Protein AF-0000000068338540 (afdb_homodimer)

pLDDT: mean 83.76, std 8.97, range [61.78, 95.69]

Secondary structure (DSSP, 8-state):
-HHHHHHHHHHHHHHHHHHHHHHHHS--SSSS-TTTGGGSSTTHHHHHHHHHHHHHHHHHHHHHHHHHHHHHH-HHHHH-HHHHHHHHHHHHHHHHHHHHHHHHIIIIII--HHHHHHHHHHHHHHHHHHHHHHHHHHHHHHHHHHH-/-HHHHHHHHHHHHHHHHHHHHHHHHS--SSSS-TTTGGGSSTTHHHHHHHHHHHHHHHHHHHHHHHHHHHHHH-HHHHH-HHHHHHHHHHHHHHHHHHHHHHHHIIIIII--HHHHHHHHHHHHHHHHHHHHHHHHHHHHHHHHHHH-

Structure (mmCIF, N/CA/C/O backbone):
data_AF-0000000068338540-model_v1
#
loop_
_entity.id
_entity.type
_entity.pdbx_description
1 polymer 'Neutral sphingomyelinase'
#
loop_
_atom_site.group_PDB
_atom_site.id
_atom_site.typ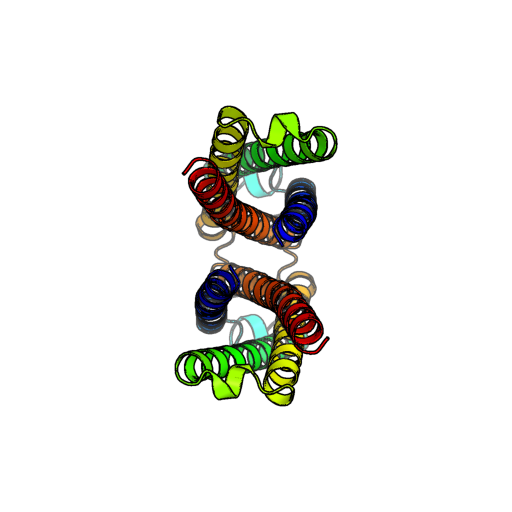e_symbol
_atom_site.label_atom_id
_atom_site.label_alt_id
_atom_site.label_comp_id
_atom_site.label_asym_id
_atom_site.label_entity_id
_atom_site.label_seq_id
_atom_site.pdbx_PDB_ins_code
_atom_site.Cartn_x
_atom_site.Cartn_y
_atom_site.Cartn_z
_atom_site.occupancy
_atom_site.B_iso_or_equiv
_atom_site.auth_seq_id
_atom_site.auth_comp_id
_atom_site.auth_asym_id
_atom_site.auth_atom_id
_atom_site.pdbx_PDB_model_num
ATOM 1 N N . MET A 1 1 ? -4.246 21.062 6.785 1 66.25 1 MET A N 1
ATOM 2 C CA . MET A 1 1 ? -3.436 19.859 6.66 1 66.25 1 MET A CA 1
ATOM 3 C C . MET A 1 1 ? -4.188 18.641 7.184 1 66.25 1 MET A C 1
ATOM 5 O O . MET A 1 1 ? -4.32 17.641 6.477 1 66.25 1 MET A O 1
ATOM 9 N N . ALA A 1 2 ? -4.887 18.75 8.211 1 68.44 2 ALA A N 1
ATOM 10 C CA . ALA A 1 2 ? -5.617 17.641 8.812 1 68.44 2 ALA A CA 1
ATOM 11 C C . ALA A 1 2 ? -6.812 17.234 7.957 1 68.44 2 ALA A C 1
ATOM 13 O O . ALA A 1 2 ? -7.078 16.047 7.762 1 68.44 2 ALA A O 1
ATOM 14 N N . ILE A 1 3 ? -7.316 18.188 7.293 1 67.38 3 ILE A N 1
ATOM 15 C CA . ILE A 1 3 ? -8.492 17.922 6.465 1 67.38 3 ILE A CA 1
ATOM 16 C C . ILE A 1 3 ? -8.07 17.172 5.203 1 67.38 3 ILE A C 1
ATOM 18 O O . ILE A 1 3 ? -8.75 16.234 4.773 1 67.38 3 ILE A O 1
ATOM 22 N N . GLU A 1 4 ? -6.914 17.5 4.738 1 73.75 4 GLU A N 1
ATOM 23 C CA . GLU A 1 4 ? -6.43 16.859 3.527 1 73.75 4 GLU A CA 1
ATOM 24 C C . GLU A 1 4 ? -6.059 15.398 3.793 1 73.75 4 GLU A C 1
ATOM 26 O O . GLU A 1 4 ? -6.328 14.523 2.969 1 73.75 4 GLU A O 1
ATOM 31 N N . LEU A 1 5 ? -5.602 15.188 4.926 1 76.62 5 LEU A N 1
ATOM 32 C CA . LEU A 1 5 ? -5.227 13.828 5.285 1 76.62 5 LEU A CA 1
ATOM 33 C C . LEU A 1 5 ? -6.461 12.953 5.48 1 76.62 5 LEU A C 1
ATOM 35 O O . LEU A 1 5 ? -6.457 11.773 5.121 1 76.62 5 LEU A O 1
ATOM 39 N N . HIS A 1 6 ? -7.477 13.633 5.945 1 80.75 6 HIS A N 1
ATOM 40 C CA . HIS A 1 6 ? -8.719 12.898 6.16 1 80.75 6 HIS A CA 1
ATOM 41 C C . HIS A 1 6 ? -9.383 12.547 4.836 1 80.75 6 HIS A C 1
ATOM 43 O O . HIS A 1 6 ? -9.867 11.422 4.66 1 80.75 6 HIS A O 1
ATOM 49 N N . ARG A 1 7 ? -9.383 13.453 3.975 1 82.69 7 ARG A N 1
ATOM 50 C CA . ARG A 1 7 ? -9.953 13.195 2.652 1 82.69 7 ARG A CA 1
ATOM 51 C C . ARG A 1 7 ? -9.156 12.125 1.916 1 82.69 7 ARG A C 1
ATOM 53 O O . ARG A 1 7 ? -9.742 11.266 1.247 1 82.69 7 ARG A O 1
ATOM 60 N N . LEU A 1 8 ? -7.891 12.164 2.066 1 82.94 8 LEU A N 1
ATOM 61 C CA . LEU A 1 8 ? -7.035 11.156 1.454 1 82.94 8 LEU A CA 1
ATOM 62 C C . LEU A 1 8 ? -7.309 9.773 2.045 1 82.94 8 LEU A C 1
ATOM 64 O O . LEU A 1 8 ? -7.348 8.781 1.317 1 82.94 8 LEU A O 1
ATOM 68 N N . ALA A 1 9 ? -7.512 9.773 3.295 1 86.56 9 ALA A N 1
ATOM 69 C CA . ALA A 1 9 ? -7.781 8.508 3.977 1 86.56 9 ALA A CA 1
ATOM 70 C C . ALA A 1 9 ? -9.078 7.875 3.469 1 86.56 9 ALA A C 1
ATOM 72 O O . ALA A 1 9 ? -9.148 6.66 3.283 1 86.56 9 ALA A O 1
ATOM 73 N N . ILE A 1 10 ? -10.031 8.727 3.225 1 87.94 10 ILE A N 1
ATOM 74 C CA . ILE A 1 10 ? -11.32 8.227 2.746 1 87.94 10 ILE A CA 1
ATOM 75 C C . ILE A 1 10 ? -11.156 7.645 1.343 1 87.94 10 ILE A C 1
ATOM 77 O O . ILE A 1 10 ? -11.711 6.586 1.035 1 87.94 10 ILE A O 1
ATOM 81 N N . VAL A 1 11 ? -10.43 8.297 0.526 1 88 11 VAL A N 1
ATOM 82 C CA . VAL A 1 11 ? -10.195 7.836 -0.838 1 88 11 VAL A CA 1
ATOM 83 C C . VAL A 1 11 ? -9.438 6.512 -0.813 1 88 11 VAL A C 1
ATOM 85 O O . VAL A 1 11 ? -9.812 5.562 -1.511 1 88 11 VAL A O 1
ATOM 88 N N . LEU A 1 12 ? -8.453 6.461 -0.01 1 90.19 12 LEU A N 1
ATOM 89 C CA . LEU A 1 12 ? -7.652 5.242 0.087 1 90.19 12 LEU A CA 1
ATOM 90 C C . LEU A 1 12 ? -8.484 4.09 0.639 1 90.19 12 LEU A C 1
ATOM 92 O O . LEU A 1 12 ? -8.367 2.955 0.172 1 90.19 12 LEU A O 1
ATOM 96 N N . LEU A 1 13 ? -9.328 4.43 1.577 1 92 13 LEU A N 1
ATOM 97 C CA . LEU A 1 13 ? -10.18 3.402 2.168 1 92 13 LEU A CA 1
ATOM 98 C C . LEU A 1 13 ? -11.172 2.867 1.146 1 92 13 LEU A C 1
ATOM 100 O O . LEU A 1 13 ? -11.422 1.661 1.088 1 92 13 LEU A O 1
ATOM 104 N N . SER A 1 14 ? -11.742 3.781 0.439 1 92.25 14 SER A N 1
ATOM 105 C CA . SER A 1 14 ? -12.68 3.361 -0.598 1 92.25 14 SER A CA 1
ATOM 106 C C . SER A 1 14 ? -12.016 2.424 -1.6 1 92.25 14 SER A C 1
ATOM 108 O O . SER A 1 14 ? -12.602 1.411 -1.991 1 92.25 14 SER A O 1
ATOM 110 N N . PHE A 1 15 ? -10.805 2.744 -2.023 1 91.81 15 PHE A N 1
ATOM 111 C CA . PHE A 1 15 ? -10.07 1.896 -2.953 1 91.81 15 PHE A CA 1
ATOM 112 C C . PHE A 1 15 ? -9.727 0.557 -2.311 1 91.81 15 PHE A C 1
ATOM 114 O O . PHE A 1 15 ? -9.773 -0.484 -2.969 1 91.81 15 PHE A O 1
ATOM 121 N N . SER A 1 16 ? -9.367 0.614 -1.08 1 93.69 16 SER A N 1
ATOM 122 C CA . SER A 1 16 ? -9.023 -0.612 -0.366 1 93.69 16 SER A CA 1
ATOM 123 C C . SER A 1 16 ? -10.203 -1.583 -0.346 1 93.69 16 SER A C 1
ATOM 125 O O . SER A 1 16 ? -10.062 -2.746 -0.731 1 93.69 16 SER A O 1
ATOM 127 N N . VAL A 1 17 ? -11.328 -1.105 0.054 1 93.44 17 VAL A N 1
ATOM 128 C CA . VAL A 1 17 ? -12.523 -1.943 0.139 1 93.44 17 VAL A CA 1
ATOM 129 C C . VAL A 1 17 ? -12.891 -2.463 -1.249 1 93.44 17 VAL A C 1
ATOM 131 O O . VAL A 1 17 ? -13.148 -3.656 -1.422 1 93.44 17 VAL A O 1
ATOM 134 N N . ALA A 1 18 ? -12.875 -1.598 -2.215 1 93 18 ALA A N 1
ATOM 135 C CA . ALA A 1 18 ? -13.234 -1.977 -3.578 1 93 18 ALA A CA 1
ATOM 136 C C . ALA A 1 18 ? -12.305 -3.062 -4.113 1 93 18 ALA A C 1
ATOM 138 O O . ALA A 1 18 ? -12.766 -4.039 -4.711 1 93 18 ALA A O 1
ATOM 139 N N . LEU A 1 19 ? -11.102 -2.93 -3.904 1 93.38 19 LEU A N 1
ATOM 140 C CA . LEU A 1 19 ? -10.117 -3.875 -4.422 1 93.38 19 LEU A CA 1
ATOM 141 C C . LEU A 1 19 ? -10.25 -5.227 -3.732 1 93.38 19 LEU A C 1
ATOM 143 O O . LEU A 1 19 ? -10.227 -6.27 -4.391 1 93.38 19 LEU A O 1
ATOM 147 N N . VAL A 1 20 ? -10.422 -5.215 -2.43 1 93.06 20 VAL A N 1
ATOM 148 C CA . VAL A 1 20 ? -10.531 -6.477 -1.701 1 93.06 20 VAL A CA 1
ATOM 149 C C . VAL A 1 20 ? -11.812 -7.199 -2.098 1 93.06 20 VAL A C 1
ATOM 151 O O . VAL A 1 20 ? -11.812 -8.414 -2.318 1 93.06 20 VAL A O 1
ATOM 154 N N . VAL A 1 21 ? -12.883 -6.465 -2.209 1 91.81 21 VAL A N 1
ATOM 155 C CA . VAL A 1 21 ? -14.148 -7.062 -2.605 1 91.81 21 VAL A CA 1
ATOM 156 C C . VAL A 1 21 ? -14.047 -7.613 -4.027 1 91.81 21 VAL A C 1
ATOM 158 O O . VAL A 1 21 ? -14.523 -8.711 -4.309 1 91.81 21 VAL A O 1
ATOM 161 N N . CYS A 1 22 ? -13.422 -6.824 -4.875 1 89.81 22 CYS A N 1
ATOM 162 C CA . CYS A 1 22 ? -13.211 -7.289 -6.242 1 89.81 22 CYS A CA 1
ATOM 163 C C . CYS A 1 22 ? -12.336 -8.539 -6.262 1 89.81 22 CYS A C 1
ATOM 165 O O . CYS A 1 22 ? -12.586 -9.461 -7.043 1 89.81 22 CYS A O 1
ATOM 167 N N . GLY A 1 23 ? -11.344 -8.57 -5.449 1 90.19 23 GLY A N 1
ATOM 168 C CA . GLY A 1 23 ? -10.492 -9.75 -5.359 1 90.19 23 GLY A CA 1
ATOM 169 C C . GLY A 1 23 ? -11.234 -10.984 -4.883 1 90.19 23 GLY A C 1
ATOM 170 O O . GLY A 1 23 ? -11.023 -12.086 -5.406 1 90.19 23 GLY A O 1
ATOM 171 N N . LEU A 1 24 ? -12.07 -10.766 -3.961 1 89.12 24 LEU A N 1
ATOM 172 C CA . LEU A 1 24 ? -12.836 -11.891 -3.424 1 89.12 24 LEU A CA 1
ATOM 173 C C . LEU A 1 24 ? -13.875 -12.367 -4.434 1 89.12 24 LEU A C 1
ATOM 175 O O . LEU A 1 24 ? -14.18 -13.562 -4.488 1 89.12 24 LEU A O 1
ATOM 179 N N . ALA A 1 25 ? -14.367 -11.484 -5.168 1 87.25 25 ALA A N 1
ATOM 180 C CA . ALA A 1 25 ? -15.438 -11.805 -6.113 1 87.25 25 ALA A CA 1
ATOM 181 C C . ALA A 1 25 ? -14.875 -12.461 -7.371 1 87.25 25 ALA A C 1
ATOM 183 O O . ALA A 1 25 ? -15.57 -13.211 -8.055 1 87.25 25 ALA A O 1
ATOM 184 N N . THR A 1 26 ? -13.703 -12.141 -7.656 1 83.88 26 THR A N 1
ATOM 185 C CA . THR A 1 26 ? -13.109 -12.695 -8.875 1 83.88 26 THR A CA 1
ATOM 186 C C . THR A 1 26 ? -12.375 -13.992 -8.578 1 83.88 26 THR A C 1
ATOM 188 O O . THR A 1 26 ? -12.008 -14.258 -7.43 1 83.88 26 THR A O 1
ATOM 191 N N . SER A 1 27 ? -12.211 -14.867 -9.609 1 77.81 27 SER A N 1
ATOM 192 C CA . SER A 1 27 ? -11.688 -16.219 -9.438 1 77.81 27 SER A CA 1
ATOM 193 C C . SER A 1 27 ? -10.266 -16.328 -9.977 1 77.81 27 SER A C 1
ATOM 195 O O . SER A 1 27 ? -9.836 -17.406 -10.398 1 77.81 27 SER A O 1
ATOM 197 N N . HIS A 1 28 ? -9.594 -15.297 -9.914 1 82.75 28 HIS A N 1
ATOM 198 C CA . HIS A 1 28 ? -8.25 -15.352 -10.484 1 82.75 28 HIS A CA 1
ATOM 199 C C . HIS A 1 28 ? -7.188 -15.344 -9.391 1 82.75 28 HIS A C 1
ATOM 201 O O . HIS A 1 28 ? -6.305 -14.477 -9.391 1 82.75 28 HIS A O 1
ATOM 207 N N . TRP A 1 29 ? -7.316 -16.391 -8.453 1 79.62 29 TRP A N 1
ATOM 208 C CA . TRP A 1 29 ? -6.355 -16.516 -7.363 1 79.62 29 TRP A CA 1
ATOM 209 C C . TRP A 1 29 ? -5.227 -17.469 -7.742 1 79.62 29 TRP A C 1
ATOM 211 O O . TRP A 1 29 ? -4.398 -17.828 -6.902 1 79.62 29 TRP A O 1
ATOM 221 N N . GLY A 1 30 ? -4.984 -17.75 -9 1 74.94 30 GLY A N 1
ATOM 222 C CA . GLY A 1 30 ? -4 -18.734 -9.43 1 74.94 30 GLY A CA 1
ATOM 223 C C . GLY A 1 30 ? -4.535 -20.156 -9.422 1 74.94 30 GLY A C 1
ATOM 224 O O . GLY A 1 30 ? -4.289 -20.922 -10.352 1 74.94 30 GLY A O 1
ATOM 225 N N . CYS A 1 31 ? -5.137 -20.578 -8.273 1 71.69 31 CYS A N 1
ATOM 226 C CA . CYS A 1 31 ? -5.727 -21.906 -8.156 1 71.69 31 CYS A CA 1
ATOM 227 C C . CYS A 1 31 ? -7.184 -21.906 -8.609 1 71.69 31 CYS A C 1
ATOM 229 O O . CYS A 1 31 ? -7.863 -22.922 -8.547 1 71.69 31 CYS A O 1
ATOM 231 N N . GLY A 1 32 ? -7.555 -20.75 -9.109 1 75.12 32 GLY A N 1
ATOM 232 C CA . GLY A 1 32 ? -8.945 -20.594 -9.492 1 75.12 32 GLY A CA 1
ATOM 233 C C . GLY A 1 32 ? -9.75 -19.766 -8.516 1 75.12 32 GLY A C 1
ATOM 234 O O . GLY A 1 32 ? -9.258 -18.75 -8.016 1 75.12 32 GLY A O 1
ATOM 235 N N . SER A 1 33 ? -10.984 -20.203 -8.352 1 76.88 33 SER A N 1
ATOM 236 C CA . SER A 1 33 ? -11.859 -19.484 -7.438 1 76.88 33 SER A CA 1
ATOM 237 C C . SER A 1 33 ? -11.617 -19.891 -5.992 1 76.88 33 SER A C 1
ATOM 239 O O . SER A 1 33 ? -11.461 -21.078 -5.699 1 76.88 33 SER A O 1
ATOM 241 N N . LEU A 1 34 ? -11.477 -18.953 -5.098 1 80.81 34 LEU A N 1
ATOM 242 C CA . LEU A 1 34 ? -11.219 -19.219 -3.684 1 80.81 34 LEU A CA 1
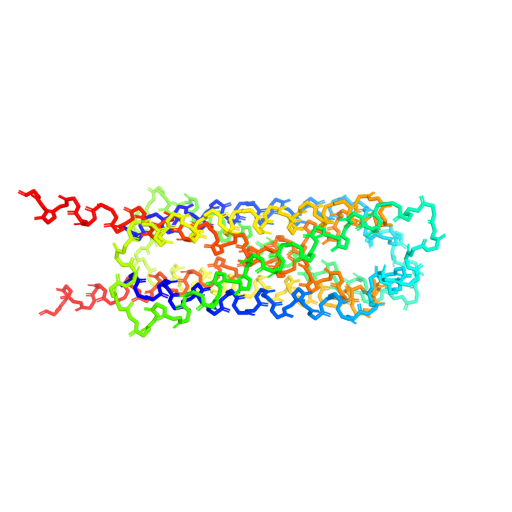ATOM 243 C C . LEU A 1 34 ? -12.359 -20.016 -3.064 1 80.81 34 LEU A C 1
ATOM 245 O O . LEU A 1 34 ? -12.141 -20.812 -2.148 1 80.81 34 LEU A O 1
ATOM 249 N N . PHE A 1 35 ? -13.492 -19.844 -3.594 1 79.44 35 PHE A N 1
ATOM 250 C CA . PHE A 1 35 ? -14.68 -20.422 -2.986 1 79.44 35 PHE A CA 1
ATOM 251 C C . PHE A 1 35 ? -14.938 -21.828 -3.529 1 79.44 35 PHE A C 1
ATOM 253 O O . PHE A 1 35 ? -15.594 -22.641 -2.877 1 79.44 35 PHE A O 1
ATOM 260 N N . VAL A 1 36 ? -14.422 -22.109 -4.688 1 77.44 36 VAL A N 1
ATOM 261 C CA . VAL A 1 36 ? -14.781 -23.375 -5.301 1 77.44 36 VAL A CA 1
ATOM 262 C C . VAL A 1 36 ? -13.516 -24.172 -5.629 1 77.44 36 VAL A C 1
ATOM 264 O O . VAL A 1 36 ? -13.219 -25.172 -4.988 1 77.44 36 VAL A O 1
ATOM 267 N N . SER A 1 37 ? -12.672 -23.609 -6.465 1 73.81 37 SER A N 1
ATOM 268 C CA . SER A 1 37 ? -11.57 -24.359 -7.062 1 73.81 37 SER A CA 1
ATOM 269 C C . SER A 1 37 ? -10.414 -24.516 -6.082 1 73.81 37 SER A C 1
ATOM 271 O O . SER A 1 37 ? -9.75 -25.547 -6.07 1 73.81 37 SER A O 1
ATOM 273 N N . CYS A 1 38 ? -10.266 -23.547 -5.285 1 72.62 38 CYS A N 1
ATOM 274 C CA . CYS A 1 38 ? -9.133 -23.625 -4.371 1 72.62 38 CYS A CA 1
ATOM 275 C C . CYS A 1 38 ? -9.445 -24.516 -3.176 1 72.62 38 CYS A C 1
ATOM 277 O O . CYS A 1 38 ? -8.547 -24.891 -2.424 1 72.62 38 CYS A O 1
ATOM 279 N N . GLN A 1 39 ? -10.727 -24.938 -2.98 1 66.44 39 GLN A N 1
ATOM 280 C CA . GLN A 1 39 ? -11.141 -25.719 -1.821 1 66.44 39 GLN A CA 1
ATOM 281 C C . GLN A 1 39 ? -10.852 -27.203 -2.033 1 66.44 39 GLN A C 1
ATOM 283 O O . GLN A 1 39 ? -10.906 -27.984 -1.088 1 66.44 39 GLN A O 1
ATOM 288 N N . ASN A 1 40 ? -10.734 -27.516 -3.176 1 64.25 40 ASN A N 1
ATOM 289 C CA . ASN A 1 40 ? -10.617 -28.953 -3.383 1 64.25 40 ASN A CA 1
ATOM 290 C C . ASN A 1 40 ? -9.289 -29.5 -2.852 1 64.25 40 ASN A C 1
ATOM 292 O O . ASN A 1 40 ? -9.156 -30.703 -2.602 1 64.25 40 ASN A O 1
ATOM 296 N N . ALA A 1 41 ? -8.297 -28.609 -2.92 1 61.78 41 ALA A N 1
ATOM 297 C CA . ALA A 1 41 ? -6.988 -29.234 -2.762 1 61.78 41 ALA A CA 1
ATOM 298 C C . ALA A 1 41 ? -6.656 -29.438 -1.287 1 61.78 41 ALA A C 1
ATOM 300 O O . ALA A 1 41 ? -7.469 -29.141 -0.412 1 61.78 41 ALA A O 1
ATOM 301 N N . ASP A 1 42 ? -5.508 -30.031 -0.894 1 66.06 42 ASP A N 1
ATOM 302 C CA . ASP A 1 42 ? -4.863 -30.375 0.37 1 66.06 42 ASP A CA 1
ATOM 303 C C . ASP A 1 42 ? -4.848 -29.188 1.327 1 66.06 42 ASP A C 1
ATOM 305 O O . ASP A 1 42 ? -4.52 -29.344 2.506 1 66.06 42 ASP A O 1
ATOM 309 N N . TYR A 1 43 ? -5.43 -28.031 0.799 1 77.69 43 TYR A N 1
ATOM 310 C CA . TYR A 1 43 ? -5.324 -26.875 1.669 1 77.69 43 TYR A CA 1
ATOM 311 C C . TYR A 1 43 ? -6.691 -26.234 1.904 1 77.69 43 TYR A C 1
ATOM 313 O O . TYR A 1 43 ? -6.812 -25.016 1.988 1 77.69 43 TYR A O 1
ATOM 321 N N . LYS A 1 44 ? -7.75 -27.172 2.098 1 83.44 44 LYS A N 1
ATOM 322 C CA . LYS A 1 44 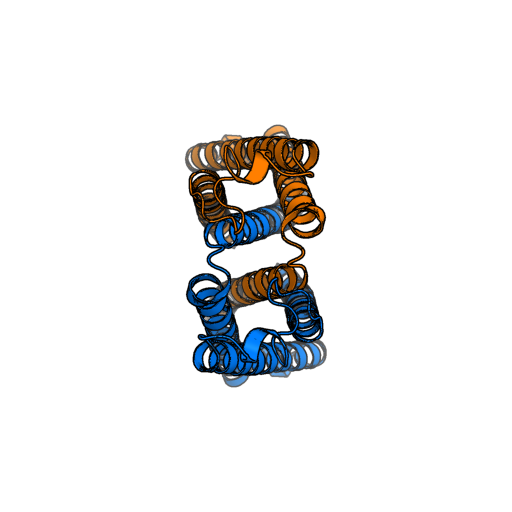? -9.125 -26.703 2.256 1 83.44 44 LYS A CA 1
ATOM 323 C C . LYS A 1 44 ? -9.273 -25.859 3.518 1 83.44 44 LYS A C 1
ATOM 325 O O . LYS A 1 44 ? -9.898 -24.797 3.49 1 83.44 44 LYS A O 1
ATOM 330 N N . ASP A 1 45 ? -8.68 -26.328 4.586 1 84.19 45 ASP A N 1
ATOM 331 C CA . ASP A 1 45 ? -8.797 -25.609 5.848 1 84.19 45 ASP A CA 1
ATOM 332 C C . ASP A 1 45 ? -8.133 -24.234 5.754 1 84.19 45 ASP A C 1
ATOM 334 O O . ASP A 1 45 ? -8.656 -23.25 6.277 1 84.19 45 ASP A O 1
ATOM 338 N N . ALA A 1 46 ? -7.031 -24.172 5.105 1 85.06 46 ALA A N 1
ATOM 339 C CA . ALA A 1 46 ? -6.324 -22.906 4.949 1 85.06 46 ALA A CA 1
ATOM 340 C C . ALA A 1 46 ? -7.129 -21.938 4.09 1 85.06 46 ALA A C 1
ATOM 342 O O . ALA A 1 46 ? -7.188 -20.734 4.391 1 85.06 46 ALA A O 1
ATOM 343 N N . VAL A 1 47 ? -7.738 -22.484 3.111 1 88.06 47 VAL A N 1
ATOM 344 C CA . VAL A 1 47 ? -8.484 -21.641 2.191 1 88.06 47 VAL A CA 1
ATOM 345 C C . VAL A 1 47 ? -9.734 -21.094 2.885 1 88.06 47 VAL A C 1
ATOM 347 O O . VAL A 1 47 ? -10.086 -19.922 2.715 1 88.06 47 VAL A O 1
ATOM 350 N N . ILE A 1 48 ? -10.336 -21.938 3.701 1 88.94 48 ILE A N 1
ATOM 351 C CA . ILE A 1 48 ? -11.516 -21.5 4.438 1 88.94 48 ILE A CA 1
ATOM 352 C C . ILE A 1 48 ? -11.117 -20.406 5.438 1 88.94 48 ILE A C 1
ATOM 354 O O . ILE A 1 48 ? -11.828 -19.422 5.598 1 88.94 48 ILE A O 1
ATOM 358 N N . ALA A 1 49 ? -10.016 -20.625 6.07 1 90.19 49 ALA A N 1
ATOM 359 C CA . ALA A 1 49 ? -9.516 -19.609 7.004 1 90.19 49 ALA A CA 1
ATOM 360 C C . ALA A 1 49 ? -9.227 -18.297 6.289 1 90.19 49 ALA A C 1
ATOM 362 O O . ALA A 1 49 ? -9.523 -17.219 6.812 1 90.19 49 ALA A O 1
ATOM 363 N N . VAL A 1 50 ? -8.656 -18.375 5.145 1 90.88 50 VAL A N 1
ATOM 364 C CA . VAL A 1 50 ? -8.336 -17.188 4.359 1 90.88 50 VAL A CA 1
ATOM 365 C C . VAL A 1 50 ? -9.617 -16.438 3.998 1 90.88 50 VAL A C 1
ATOM 367 O O . VAL A 1 50 ? -9.688 -15.211 4.125 1 90.88 50 VAL A O 1
ATOM 370 N N . ILE A 1 51 ? -10.633 -17.172 3.625 1 91.25 51 ILE A N 1
ATOM 371 C CA . ILE A 1 51 ? -11.898 -16.562 3.227 1 91.25 51 ILE A CA 1
ATOM 372 C C . ILE A 1 51 ? -12.523 -15.852 4.422 1 91.25 51 ILE A C 1
ATOM 374 O O . ILE A 1 51 ? -12.961 -14.703 4.312 1 91.25 51 ILE A O 1
ATOM 378 N N . ILE A 1 52 ? -12.539 -16.469 5.531 1 92.62 52 ILE A N 1
ATOM 379 C CA . ILE A 1 52 ? -13.133 -15.906 6.734 1 92.62 52 ILE A CA 1
ATOM 380 C C . ILE A 1 52 ? -12.359 -14.656 7.16 1 92.62 52 ILE A C 1
ATOM 382 O O . ILE A 1 52 ? -12.961 -13.633 7.508 1 92.62 52 ILE A O 1
ATOM 386 N N . LEU A 1 53 ? -11.102 -14.727 7.133 1 94.5 53 LEU A N 1
ATOM 387 C CA . LEU A 1 53 ? -10.258 -13.609 7.539 1 94.5 53 LEU A CA 1
ATOM 388 C C . LEU A 1 53 ? -10.445 -12.422 6.598 1 94.5 53 LEU A C 1
ATOM 390 O O . LEU A 1 53 ? -10.57 -11.281 7.051 1 94.5 53 LEU A O 1
ATOM 394 N N . LEU A 1 54 ? -10.484 -12.711 5.297 1 94.56 54 LEU A N 1
ATOM 395 C CA . LEU A 1 54 ? -10.664 -11.641 4.324 1 94.56 54 LEU A CA 1
ATOM 396 C C . LEU A 1 54 ? -12.047 -11.008 4.469 1 94.56 54 LEU A C 1
ATOM 398 O O . LEU A 1 54 ? -12.188 -9.789 4.375 1 94.56 54 LEU A O 1
ATOM 402 N N . LEU A 1 55 ? -13.031 -11.82 4.758 1 94.5 55 LEU A N 1
ATOM 403 C CA . LEU A 1 55 ? -14.383 -11.305 4.914 1 94.5 55 LEU A CA 1
ATOM 404 C C . LEU A 1 55 ? -14.5 -10.453 6.168 1 94.5 55 LEU A C 1
ATOM 406 O O . LEU A 1 55 ? -15.086 -9.367 6.133 1 94.5 55 LEU A O 1
ATOM 410 N N . ILE A 1 56 ? -13.914 -10.914 7.191 1 93.75 56 ILE A N 1
ATOM 411 C CA . ILE A 1 56 ? -13.914 -10.148 8.43 1 93.75 56 ILE A CA 1
ATOM 412 C C . ILE A 1 56 ? -13.164 -8.836 8.227 1 93.75 56 ILE A C 1
ATOM 414 O O . ILE A 1 56 ? -13.625 -7.777 8.656 1 93.75 56 ILE 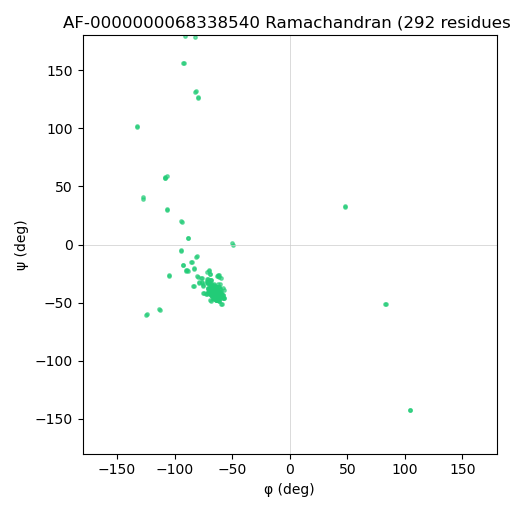A O 1
ATOM 418 N N . GLY A 1 57 ? -12.039 -8.93 7.578 1 95.69 57 GLY A N 1
ATOM 419 C CA . GLY A 1 57 ? -11.242 -7.738 7.336 1 95.69 57 GLY A CA 1
ATOM 420 C C . GLY A 1 57 ? -11.953 -6.695 6.504 1 95.69 57 GLY A C 1
ATOM 421 O O . GLY A 1 57 ? -12 -5.52 6.871 1 95.69 57 GLY A O 1
ATOM 422 N N . VAL A 1 58 ? -12.531 -7.105 5.418 1 94.56 58 VAL A N 1
ATOM 423 C CA . VAL A 1 58 ? -13.195 -6.164 4.52 1 94.56 58 VAL A CA 1
ATOM 424 C C . VAL A 1 58 ? -14.438 -5.59 5.195 1 94.56 58 VAL A C 1
ATOM 426 O O . VAL A 1 58 ? -14.766 -4.414 5.016 1 94.56 58 VAL A O 1
ATOM 429 N N . ALA A 1 59 ? -15.125 -6.363 5.973 1 95 59 ALA A N 1
ATOM 430 C CA . ALA A 1 59 ? -16.297 -5.883 6.703 1 95 59 ALA A CA 1
ATOM 431 C C . ALA A 1 59 ? -15.914 -4.781 7.688 1 95 59 ALA A C 1
ATOM 433 O O . ALA A 1 59 ? -16.578 -3.744 7.758 1 95 59 ALA A O 1
ATOM 434 N N . CYS A 1 60 ? -14.867 -4.996 8.391 1 95.38 60 CYS A N 1
ATOM 435 C CA . CYS A 1 60 ? -14.406 -4.008 9.359 1 95.38 60 CYS A CA 1
ATOM 436 C C . CYS A 1 60 ? -14.016 -2.711 8.664 1 95.38 60 CYS A C 1
ATOM 438 O O . CYS A 1 60 ? -14.414 -1.627 9.086 1 95.38 60 CYS A O 1
ATOM 440 N N . ILE A 1 61 ? -13.258 -2.818 7.625 1 94.81 61 ILE A N 1
ATOM 441 C CA . ILE A 1 61 ? -12.789 -1.632 6.914 1 94.81 61 ILE A CA 1
ATOM 442 C C . ILE A 1 61 ? -13.977 -0.936 6.242 1 94.81 61 ILE A C 1
ATOM 444 O O . ILE A 1 61 ? -14.016 0.294 6.164 1 94.81 61 ILE A O 1
ATOM 448 N N . ALA A 1 62 ? -14.922 -1.691 5.777 1 94.19 62 ALA A N 1
ATOM 449 C CA . ALA A 1 62 ? -16.109 -1.116 5.16 1 94.19 62 ALA A CA 1
ATOM 450 C C . ALA A 1 62 ? -16.922 -0.318 6.176 1 94.19 62 ALA A C 1
ATOM 452 O O . ALA A 1 62 ? -17.453 0.752 5.859 1 94.19 62 ALA A O 1
ATOM 453 N N . ILE A 1 63 ? -17.016 -0.833 7.336 1 93.94 63 ILE A N 1
ATOM 454 C CA . ILE A 1 63 ? -17.719 -0.126 8.398 1 93.94 63 ILE A CA 1
ATOM 455 C C . ILE A 1 63 ? -17.031 1.201 8.688 1 93.94 63 ILE A C 1
ATOM 457 O O . ILE A 1 63 ? -17.688 2.234 8.836 1 93.94 63 ILE A O 1
ATOM 461 N N . VAL A 1 64 ? -15.734 1.162 8.812 1 92.69 64 VAL A N 1
ATOM 462 C CA . VAL A 1 64 ? -14.977 2.385 9.055 1 92.69 64 VAL A CA 1
ATOM 463 C C . VAL A 1 64 ? -15.203 3.369 7.91 1 92.69 64 VAL A C 1
ATOM 465 O O . VAL A 1 64 ? -15.336 4.574 8.141 1 92.69 64 VAL A O 1
ATOM 468 N N . PHE A 1 65 ? -15.234 2.887 6.676 1 92.12 65 PHE A N 1
ATOM 469 C CA . PHE A 1 65 ? -15.484 3.721 5.508 1 92.12 65 PHE A CA 1
ATOM 470 C C . PHE A 1 65 ? -16.844 4.414 5.625 1 92.12 65 PHE A C 1
ATOM 472 O O . PHE A 1 65 ? -16.953 5.617 5.367 1 92.12 65 PHE A O 1
ATOM 479 N N . LEU A 1 66 ? -17.828 3.68 6.047 1 91 66 LEU A N 1
ATOM 480 C CA . LEU A 1 66 ? -19.156 4.242 6.223 1 91 66 LEU A CA 1
ATOM 481 C C . LEU A 1 66 ? -19.156 5.281 7.34 1 91 66 LEU A C 1
ATOM 483 O O . LEU A 1 66 ? -19.766 6.348 7.195 1 91 66 LEU A O 1
ATOM 487 N N . LEU A 1 67 ? -18.531 4.996 8.422 1 88.5 67 LEU A N 1
ATOM 488 C CA . LEU A 1 67 ? -18.438 5.926 9.547 1 88.5 67 LEU A CA 1
ATOM 489 C C . LEU A 1 67 ? -17.734 7.215 9.125 1 88.5 67 LEU A C 1
ATOM 491 O O . LEU A 1 67 ? -18.141 8.305 9.523 1 88.5 67 LEU A O 1
ATOM 495 N N . ASP A 1 68 ? -16.672 7.07 8.367 1 87.38 68 ASP A N 1
ATOM 496 C CA . ASP A 1 68 ? -15.938 8.242 7.887 1 87.38 68 ASP A CA 1
ATOM 497 C C . ASP A 1 68 ? -16.797 9.086 6.949 1 87.38 68 ASP A C 1
ATOM 499 O O . ASP A 1 68 ? -16.703 10.312 6.945 1 87.38 68 ASP A O 1
ATOM 503 N N . LEU A 1 69 ? -17.625 8.414 6.145 1 85.5 69 LEU A N 1
ATOM 504 C CA . LEU A 1 69 ? -18.531 9.141 5.262 1 85.5 69 LEU A CA 1
ATOM 505 C C . LEU A 1 69 ? -19.547 9.93 6.066 1 85.5 69 LEU A C 1
ATOM 507 O O . LEU A 1 69 ? -19.844 11.086 5.75 1 85.5 69 LEU A O 1
ATOM 511 N N . ILE A 1 70 ? -20.031 9.312 7.102 1 84.69 70 ILE A N 1
ATOM 512 C CA . ILE A 1 70 ? -21.016 9.953 7.973 1 84.69 70 ILE A CA 1
ATOM 513 C C . ILE A 1 70 ? -20.359 11.125 8.711 1 84.69 70 ILE A C 1
ATOM 515 O O . ILE A 1 70 ? -20.984 12.172 8.898 1 84.69 70 ILE A O 1
ATOM 519 N N . SER A 1 71 ? -19.125 10.953 9.102 1 82.88 71 SER A N 1
ATOM 520 C CA . SER A 1 71 ? -18.422 11.977 9.867 1 82.88 71 SER A CA 1
ATOM 521 C C . SER A 1 71 ? -18.141 13.203 9.008 1 82.88 71 SER A C 1
ATOM 523 O O . SER A 1 71 ? -17.891 14.297 9.531 1 82.88 71 SER A O 1
ATOM 525 N N . LEU A 1 72 ? -18.062 13.008 7.699 1 77 72 LEU A N 1
ATOM 526 C CA . LEU A 1 72 ? -17.891 14.148 6.805 1 77 72 LEU A CA 1
ATOM 527 C C . LEU A 1 72 ? -19.094 15.086 6.891 1 77 72 LEU A C 1
ATOM 529 O O . LEU A 1 72 ? -18.953 16.297 6.684 1 77 72 LEU A O 1
ATOM 533 N N . CYS A 1 73 ? -20.172 14.555 7.223 1 76.69 73 CYS A N 1
ATOM 534 C CA . CYS A 1 73 ? -21.406 15.336 7.305 1 76.69 73 CYS A CA 1
ATOM 535 C C . CYS A 1 73 ? -21.625 15.867 8.711 1 76.69 73 CYS A C 1
ATOM 537 O O . CYS A 1 73 ? -22.469 16.734 8.93 1 76.69 73 CYS A O 1
ATOM 539 N N . SER A 1 74 ? -20.969 15.312 9.664 1 76.44 74 SER A N 1
ATOM 540 C CA . SER A 1 74 ? -21.172 15.711 11.055 1 76.44 74 SER A CA 1
ATOM 541 C C . SER A 1 74 ? -19.828 15.93 11.758 1 76.44 74 SER A C 1
ATOM 543 O O . SER A 1 74 ? -19.125 14.969 12.086 1 76.44 74 SER A O 1
ATOM 545 N N . ASP A 1 75 ? -19.438 17.062 11.898 1 70.69 75 ASP A N 1
ATOM 546 C CA . ASP A 1 75 ? -18.203 17.422 12.594 1 70.69 75 ASP A CA 1
ATOM 547 C C . ASP A 1 75 ? -18.25 16.984 14.055 1 70.69 75 ASP A C 1
ATOM 549 O O . ASP A 1 75 ? -17.219 16.688 14.656 1 70.69 75 ASP A O 1
ATOM 553 N N . GLU A 1 76 ? -19.469 16.891 14.586 1 70.88 76 GLU A N 1
ATOM 554 C CA . GLU A 1 76 ? -19.625 16.531 15.992 1 70.88 76 GLU A CA 1
ATOM 555 C C . GLU A 1 76 ? -19.188 15.086 16.234 1 70.88 76 GLU A C 1
ATOM 557 O O . GLU A 1 76 ? -18.562 14.789 17.266 1 70.88 76 GLU A O 1
ATOM 562 N N . LEU A 1 77 ? -19.422 14.266 15.336 1 71.12 77 LEU A N 1
ATOM 563 C CA . LEU A 1 77 ? -19.078 12.859 15.492 1 71.12 77 LEU A CA 1
ATOM 564 C C . LEU A 1 77 ? -17.562 12.672 15.469 1 71.12 77 LEU A C 1
ATOM 566 O O . LEU A 1 77 ? -17.031 11.852 16.219 1 71.12 77 LEU A O 1
ATOM 570 N N . ARG A 1 78 ? -16.922 13.484 14.734 1 69.81 78 ARG A N 1
ATOM 571 C CA . ARG A 1 78 ? -15.484 13.367 14.547 1 69.81 78 ARG A CA 1
ATOM 572 C C . ARG A 1 78 ? -14.734 13.742 15.82 1 69.81 78 ARG A C 1
ATOM 574 O O . ARG A 1 78 ? -13.625 13.266 16.062 1 69.81 78 ARG A O 1
ATOM 581 N N . SER A 1 79 ? -15.438 14.531 16.672 1 70.44 79 SER A N 1
ATOM 582 C CA . SER A 1 79 ? -14.766 15.055 17.859 1 70.44 79 SER A CA 1
ATOM 583 C C . SER A 1 79 ? -15.008 14.164 19.062 1 70.44 79 SER A C 1
ATOM 585 O O . SER A 1 79 ? -14.383 14.336 20.109 1 70.44 79 SER A O 1
ATOM 587 N N . LYS A 1 80 ? -15.852 13.164 18.891 1 79.56 80 LYS A N 1
ATOM 588 C CA . LYS A 1 80 ? -16.125 12.266 20.016 1 79.56 80 LYS A CA 1
ATOM 589 C C . LYS A 1 80 ? -15.016 11.242 20.188 1 79.56 80 LYS A C 1
ATOM 591 O O . LYS A 1 80 ? -14.602 10.594 19.234 1 79.56 80 LYS A O 1
ATOM 596 N N . SER A 1 81 ? -14.492 11.156 21.375 1 79.94 81 SER A N 1
ATOM 597 C CA . SER A 1 81 ? -13.406 10.234 21.688 1 79.94 81 SER A CA 1
ATOM 598 C C . SER A 1 81 ? -13.797 8.789 21.391 1 79.94 81 SER A C 1
ATOM 600 O O . SER A 1 81 ? -12.977 8.008 20.906 1 79.94 81 SER A O 1
ATOM 602 N N . GLY A 1 82 ? -15.023 8.477 21.656 1 81.31 82 GLY A N 1
ATOM 603 C CA . GLY A 1 82 ? -15.508 7.133 21.391 1 81.31 82 GLY A CA 1
ATOM 604 C C . GLY A 1 82 ? -15.445 6.77 19.906 1 81.31 82 GLY A C 1
ATOM 605 O O . GLY A 1 82 ? -15.102 5.641 19.562 1 81.31 82 GLY A O 1
ATOM 606 N N . TYR A 1 83 ? -15.664 7.738 19.078 1 82.62 83 TYR A N 1
ATOM 607 C CA . TYR A 1 83 ? -15.633 7.531 17.641 1 82.62 83 TYR A CA 1
ATOM 608 C C . TYR A 1 83 ? -14.211 7.281 17.156 1 82.62 83 TYR A C 1
ATOM 610 O O . TYR A 1 83 ? -13.969 6.363 16.375 1 82.62 83 TYR A O 1
ATOM 618 N N . ILE A 1 84 ? -13.281 7.98 17.641 1 81.56 84 ILE A N 1
ATOM 619 C CA . ILE A 1 84 ? -11.891 7.867 17.219 1 81.56 84 ILE A CA 1
ATOM 620 C C . ILE A 1 84 ? -11.328 6.508 17.641 1 81.56 84 ILE A C 1
ATOM 622 O O . ILE A 1 84 ? -10.656 5.836 16.859 1 81.56 84 ILE A O 1
ATOM 626 N N . THR A 1 85 ? -11.719 6.125 18.859 1 85.56 85 THR A N 1
ATOM 627 C CA . THR A 1 85 ? -11.219 4.848 19.359 1 85.56 85 THR A CA 1
ATOM 628 C C . THR A 1 85 ? -11.828 3.688 18.578 1 85.56 85 THR A C 1
ATOM 630 O O . THR A 1 85 ? -11.125 2.752 18.188 1 85.56 85 THR A O 1
ATOM 633 N N . ALA A 1 86 ? -13.102 3.781 18.438 1 88.12 86 ALA A N 1
ATOM 634 C CA . ALA A 1 86 ? -13.781 2.729 17.688 1 88.12 86 ALA A CA 1
ATOM 635 C C . ALA A 1 86 ? -13.25 2.633 16.266 1 88.12 86 ALA A C 1
ATOM 637 O O . ALA A 1 86 ? -13.031 1.535 15.758 1 88.12 86 ALA A O 1
ATOM 638 N N . ARG A 1 87 ? -13.039 3.699 15.672 1 90.31 87 ARG A N 1
ATOM 639 C CA . ARG A 1 87 ? -12.516 3.762 14.305 1 90.31 87 ARG A CA 1
ATOM 640 C C . ARG A 1 87 ? -11.125 3.146 14.234 1 90.31 87 ARG A C 1
ATOM 642 O O . ARG A 1 87 ? -10.836 2.361 13.328 1 90.31 87 ARG A O 1
ATOM 649 N N . LEU A 1 88 ? -10.32 3.416 15.219 1 89.31 88 LEU A N 1
ATOM 650 C CA . LEU A 1 88 ? -8.953 2.908 15.234 1 89.31 88 LEU A CA 1
ATOM 651 C C . LEU A 1 88 ? -8.938 1.401 15.469 1 89.31 88 LEU A C 1
ATOM 653 O O . LEU A 1 88 ? -8.203 0.673 14.805 1 89.31 88 LEU A O 1
ATOM 657 N N . VAL A 1 89 ? -9.758 1.021 16.328 1 91.81 89 VAL A N 1
ATOM 658 C CA . VAL A 1 89 ? -9.805 -0.399 16.672 1 91.81 89 VAL A CA 1
ATOM 659 C C . VAL A 1 89 ? -10.289 -1.196 15.461 1 91.81 89 VAL A C 1
ATOM 661 O O . VAL A 1 89 ? -9.703 -2.219 15.102 1 91.81 89 VAL A O 1
ATOM 664 N N . LEU A 1 90 ? -11.281 -0.741 14.859 1 93.75 90 LEU A N 1
ATOM 665 C CA . LEU A 1 90 ? -11.836 -1.433 13.695 1 93.75 90 LEU A CA 1
ATOM 666 C C . LEU A 1 90 ? -10.836 -1.437 12.547 1 93.75 90 LEU A C 1
ATOM 668 O O . LEU A 1 90 ? -10.703 -2.441 11.844 1 93.75 90 LEU A O 1
ATOM 672 N N . LEU A 1 91 ? -10.148 -0.416 12.406 1 92.88 91 LEU A N 1
ATOM 673 C CA . LEU A 1 91 ? -9.164 -0.315 11.328 1 92.88 91 LEU A CA 1
ATOM 674 C C . LEU A 1 91 ? -8.008 -1.28 11.562 1 92.88 91 LEU A C 1
ATOM 676 O O . LEU A 1 91 ? -7.555 -1.949 10.633 1 92.88 91 LEU A O 1
ATOM 680 N N . TYR A 1 92 ? -7.598 -1.402 12.789 1 93.31 92 TYR A N 1
ATOM 681 C CA . TYR A 1 92 ? -6.465 -2.268 13.086 1 93.31 92 TYR A CA 1
ATOM 682 C C . TYR A 1 92 ? -6.863 -3.736 13.008 1 93.31 92 TYR A C 1
ATOM 684 O O . TYR A 1 92 ? -6.121 -4.562 12.469 1 93.31 92 TYR A O 1
ATOM 692 N N . ILE A 1 93 ? -7.996 -3.982 13.523 1 93.44 93 ILE A N 1
ATOM 693 C CA . ILE A 1 93 ? -8.484 -5.355 13.453 1 93.44 93 ILE A CA 1
ATOM 694 C C . ILE A 1 93 ? -8.703 -5.75 11.992 1 93.44 93 ILE A C 1
ATOM 696 O O . ILE A 1 93 ? -8.281 -6.828 11.57 1 93.44 93 ILE A O 1
ATOM 700 N N . GLY A 1 94 ? -9.375 -4.875 11.258 1 94.88 94 GLY A N 1
ATOM 701 C CA . GLY A 1 94 ? -9.633 -5.156 9.859 1 94.88 94 GLY A CA 1
ATOM 702 C C . GLY A 1 94 ? -8.367 -5.328 9.039 1 94.88 94 GLY A C 1
ATOM 703 O O . GLY A 1 94 ? -8.25 -6.273 8.258 1 94.88 94 GLY A O 1
ATOM 704 N N . SER A 1 95 ? -7.441 -4.473 9.211 1 93.38 95 SER A N 1
ATOM 705 C CA . SER A 1 95 ? -6.188 -4.535 8.469 1 93.38 95 SER A CA 1
ATOM 706 C C . SER A 1 95 ? -5.375 -5.766 8.859 1 93.38 95 SER A C 1
ATOM 708 O O . SER A 1 95 ? -4.742 -6.395 8.008 1 93.38 95 SER A O 1
ATOM 710 N N . ALA A 1 96 ? -5.367 -6.059 10.133 1 93.06 96 ALA A N 1
ATOM 711 C CA . ALA A 1 96 ? -4.645 -7.238 10.602 1 93.06 96 ALA A CA 1
ATOM 712 C C . ALA A 1 96 ? -5.246 -8.516 10.008 1 93.06 96 ALA A C 1
ATOM 714 O O . ALA A 1 96 ? -4.52 -9.398 9.562 1 93.06 96 ALA A O 1
ATOM 715 N N . ALA A 1 97 ? -6.508 -8.562 10.078 1 94.88 97 ALA A N 1
ATOM 716 C CA . ALA A 1 97 ? -7.191 -9.727 9.516 1 94.88 97 ALA A CA 1
ATOM 717 C C . ALA A 1 97 ? -6.867 -9.891 8.039 1 94.88 97 ALA A C 1
ATOM 719 O O . ALA A 1 97 ? -6.59 -11 7.574 1 94.88 97 ALA A O 1
ATOM 720 N N . LEU A 1 98 ? -6.918 -8.844 7.281 1 94.38 98 LEU A N 1
ATOM 721 C CA . LEU A 1 98 ? -6.59 -8.891 5.859 1 94.38 98 LEU A CA 1
ATOM 722 C C . LEU A 1 98 ? -5.145 -9.336 5.648 1 94.38 98 LEU A C 1
ATOM 724 O O . LEU A 1 98 ? -4.871 -10.188 4.801 1 94.38 98 LEU A O 1
ATOM 728 N N . LEU A 1 99 ? -4.277 -8.812 6.434 1 93 99 LEU A N 1
ATOM 729 C CA . LEU A 1 99 ? -2.857 -9.125 6.297 1 93 99 LEU A CA 1
ATOM 730 C C . LEU A 1 99 ? -2.594 -10.594 6.594 1 93 99 LEU A C 1
ATOM 732 O O . LEU A 1 99 ? -1.901 -11.273 5.832 1 93 99 LEU A O 1
ATOM 736 N N . ILE A 1 100 ? -3.16 -11.008 7.652 1 92.44 100 ILE A N 1
ATOM 737 C CA . ILE A 1 100 ? -2.969 -12.406 8.023 1 92.44 100 ILE A CA 1
ATOM 738 C C . ILE A 1 100 ? -3.549 -13.312 6.938 1 92.44 100 ILE A C 1
ATOM 740 O O . ILE A 1 100 ? -2.939 -14.312 6.57 1 92.44 100 ILE A O 1
ATOM 744 N N . GLY A 1 101 ? -4.746 -12.953 6.465 1 92.75 101 GLY A N 1
ATOM 745 C CA . GLY A 1 101 ? -5.348 -13.742 5.398 1 92.75 101 GLY A CA 1
ATOM 746 C C . GLY A 1 101 ? -4.477 -13.836 4.16 1 92.75 101 GLY A C 1
ATOM 747 O O . GLY A 1 101 ? -4.281 -14.922 3.611 1 92.75 101 GLY A O 1
ATOM 748 N N . ILE A 1 102 ? -3.936 -12.758 3.729 1 91.88 102 ILE A N 1
ATOM 749 C CA . ILE A 1 102 ? -3.104 -12.711 2.531 1 91.88 102 ILE A CA 1
ATOM 750 C C . ILE A 1 102 ? -1.804 -13.477 2.779 1 91.88 102 ILE A C 1
ATOM 752 O O . ILE A 1 102 ? -1.31 -14.18 1.895 1 91.88 102 ILE A O 1
ATOM 756 N N . LEU A 1 103 ? -1.257 -13.383 3.994 1 90.5 103 LEU A N 1
ATOM 757 C CA . LEU A 1 103 ? -0.014 -14.07 4.316 1 90.5 103 LEU A CA 1
ATOM 758 C C . LEU A 1 103 ? -0.222 -15.586 4.332 1 90.5 103 LEU A C 1
ATOM 760 O O . LEU A 1 103 ? 0.623 -16.328 3.842 1 90.5 103 LEU A O 1
ATOM 764 N N . VAL A 1 104 ? -1.274 -15.977 4.918 1 89 104 VAL A N 1
ATOM 765 C CA . VAL A 1 104 ? -1.58 -17.406 4.953 1 89 104 VAL A CA 1
ATOM 766 C C . VAL A 1 104 ? -1.765 -17.922 3.529 1 89 104 VAL A C 1
ATOM 768 O O . VAL A 1 104 ? -1.276 -19.016 3.191 1 89 104 VAL A O 1
ATOM 771 N N . PHE A 1 105 ? -2.453 -17.172 2.684 1 88 105 PHE A N 1
ATOM 772 C CA . PHE A 1 105 ? -2.641 -17.594 1.299 1 88 105 PHE A CA 1
ATOM 773 C C . PHE A 1 105 ? -1.303 -17.672 0.574 1 88 105 PHE A C 1
ATOM 775 O O . PHE A 1 105 ? -1.056 -18.625 -0.175 1 88 105 PHE A O 1
ATOM 782 N N . THR A 1 106 ? -0.534 -16.75 0.787 1 86.5 106 THR A N 1
ATOM 783 C CA . THR A 1 106 ? 0.761 -16.688 0.117 1 86.5 106 THR A CA 1
ATOM 784 C C . THR A 1 106 ? 1.664 -17.828 0.575 1 86.5 106 THR A C 1
ATOM 786 O O . THR A 1 106 ? 2.434 -18.375 -0.218 1 86.5 106 THR A O 1
ATOM 789 N N . GLY A 1 107 ? 1.623 -18.172 1.756 1 84.62 107 GLY A N 1
ATOM 790 C CA . GLY A 1 107 ? 2.512 -19.172 2.309 1 84.62 107 GLY A CA 1
ATOM 791 C C . GLY A 1 107 ? 2.021 -20.594 2.08 1 84.62 107 GLY A C 1
ATOM 792 O O . GLY A 1 107 ? 2.822 -21.5 1.853 1 84.62 107 GLY A O 1
ATOM 793 N N . LYS A 1 108 ? 0.792 -20.812 2.115 1 83.25 108 LYS A N 1
ATOM 794 C CA . LYS A 1 108 ? 0.277 -22.172 2.115 1 83.25 108 LYS A CA 1
ATOM 795 C C . LYS A 1 108 ? -0.302 -22.547 0.751 1 83.25 108 LYS A C 1
ATOM 797 O O . LYS A 1 108 ? -0.294 -23.719 0.364 1 83.25 108 LYS A O 1
ATOM 802 N N . VAL A 1 109 ? -0.72 -21.562 0.07 1 77.12 109 VAL A N 1
ATOM 803 C CA . VAL A 1 109 ? -1.431 -21.922 -1.154 1 77.12 109 VAL A CA 1
ATOM 804 C C . VAL A 1 109 ? -0.617 -21.469 -2.369 1 77.12 109 VAL A C 1
ATOM 806 O O . VAL A 1 109 ? -0.324 -22.281 -3.254 1 77.12 109 VAL A O 1
ATOM 809 N N . GLY A 1 110 ? -0.286 -20.188 -2.404 1 74.44 110 GLY A N 1
ATOM 810 C CA . GLY A 1 110 ? 0.313 -19.641 -3.607 1 74.44 110 GLY A CA 1
ATOM 811 C C . GLY A 1 110 ? 1.826 -19.75 -3.627 1 74.44 110 GLY A C 1
ATOM 812 O O . GLY A 1 110 ? 2.436 -19.812 -4.699 1 74.44 110 GLY A O 1
ATOM 813 N N . TYR A 1 111 ? 2.477 -19.891 -2.479 1 77.56 111 TYR A N 1
ATOM 814 C CA . TYR A 1 111 ? 3.932 -19.922 -2.381 1 77.56 111 TYR A CA 1
ATOM 815 C C . TYR A 1 111 ? 4.555 -18.781 -3.176 1 77.56 111 TYR A C 1
ATOM 817 O O . TYR A 1 111 ? 5.535 -18.984 -3.895 1 77.56 111 TYR A O 1
ATOM 825 N N . ALA A 1 112 ? 3.879 -17.734 -3.197 1 81.75 112 ALA A N 1
ATOM 826 C CA . ALA A 1 112 ? 4.301 -16.578 -3.992 1 81.75 112 ALA A CA 1
ATOM 827 C C . ALA A 1 112 ? 4.801 -15.453 -3.098 1 81.75 112 ALA A C 1
ATOM 829 O O . ALA A 1 112 ? 4.352 -14.312 -3.223 1 81.75 112 ALA A O 1
ATOM 830 N N . TRP A 1 113 ? 5.82 -15.773 -2.312 1 84.75 113 TRP A N 1
ATOM 831 C CA . TRP A 1 113 ? 6.352 -14.82 -1.348 1 84.75 113 TRP A CA 1
ATOM 832 C C . TRP A 1 113 ? 7.055 -13.664 -2.057 1 84.75 113 TRP A C 1
ATOM 834 O O . TRP A 1 113 ? 6.953 -12.516 -1.628 1 84.75 113 TRP A O 1
ATOM 844 N N . SER A 1 114 ? 7.703 -13.992 -3.102 1 87.19 114 SER A N 1
ATOM 845 C CA . SER A 1 114 ? 8.422 -12.953 -3.834 1 87.19 114 SER A CA 1
ATOM 846 C C . SER A 1 114 ? 7.465 -11.977 -4.5 1 87.19 114 SER A C 1
ATOM 848 O O . SER A 1 114 ? 7.684 -10.766 -4.469 1 87.19 114 SER A O 1
ATOM 850 N N . TYR A 1 115 ? 6.445 -12.57 -5.023 1 85.12 115 TYR A N 1
ATOM 851 C CA . TYR A 1 115 ? 5.426 -11.734 -5.648 1 85.12 115 TYR A CA 1
ATOM 852 C C . TYR A 1 115 ? 4.742 -10.836 -4.621 1 85.12 115 TYR A C 1
ATOM 854 O O . TYR A 1 115 ? 4.496 -9.656 -4.879 1 85.12 115 TYR A O 1
ATOM 862 N N . PHE A 1 116 ? 4.52 -11.375 -3.451 1 88.56 116 PHE A N 1
ATOM 863 C CA . PHE A 1 116 ? 3.904 -10.617 -2.367 1 88.56 116 PHE A CA 1
ATOM 864 C C . PHE A 1 116 ? 4.801 -9.461 -1.94 1 88.56 116 PHE A C 1
ATOM 866 O O . PHE A 1 116 ? 4.34 -8.32 -1.83 1 88.56 116 PHE A O 1
ATOM 873 N N . ALA A 1 117 ? 6.012 -9.719 -1.742 1 90.12 117 ALA A N 1
ATOM 874 C CA . ALA A 1 117 ? 6.961 -8.703 -1.286 1 90.12 117 ALA A CA 1
ATOM 875 C C . ALA A 1 117 ? 7.098 -7.578 -2.309 1 90.12 117 ALA A C 1
ATOM 877 O O . ALA A 1 117 ? 7.078 -6.398 -1.948 1 90.12 117 ALA A O 1
ATOM 878 N N . ALA A 1 118 ? 7.16 -7.906 -3.518 1 90.25 118 ALA A N 1
ATOM 879 C CA . ALA A 1 118 ? 7.309 -6.91 -4.578 1 90.25 118 ALA A CA 1
ATOM 880 C C . ALA A 1 118 ? 6.055 -6.051 -4.703 1 90.25 118 ALA A C 1
ATOM 882 O O . ALA A 1 118 ? 6.145 -4.836 -4.91 1 90.25 118 ALA A O 1
ATOM 883 N N . THR A 1 119 ? 4.91 -6.617 -4.598 1 91.31 119 THR A N 1
ATOM 884 C CA . THR A 1 119 ? 3.646 -5.895 -4.699 1 91.31 119 THR A CA 1
ATOM 885 C C . THR A 1 119 ? 3.486 -4.918 -3.539 1 91.31 119 THR A C 1
ATOM 887 O O . THR A 1 119 ? 3.143 -3.75 -3.744 1 91.31 119 THR A O 1
ATOM 890 N N . VAL A 1 120 ? 3.77 -5.402 -2.338 1 91.56 120 VAL A N 1
ATOM 891 C CA . VAL A 1 120 ? 3.689 -4.547 -1.156 1 91.56 120 VAL A CA 1
ATOM 892 C C . VAL A 1 120 ? 4.684 -3.396 -1.283 1 91.56 120 VAL A C 1
ATOM 894 O O . VAL A 1 120 ? 4.348 -2.242 -1.007 1 91.56 120 VAL A O 1
ATOM 897 N N . GLY A 1 121 ? 5.855 -3.742 -1.711 1 92 121 GLY A N 1
ATOM 898 C CA . GLY A 1 121 ? 6.852 -2.703 -1.909 1 92 121 GLY A CA 1
ATOM 899 C C . GLY A 1 121 ? 6.43 -1.656 -2.924 1 92 121 GLY A C 1
ATOM 900 O O . GLY A 1 121 ? 6.66 -0.461 -2.721 1 92 121 GLY A O 1
ATOM 901 N N . CYS A 1 122 ? 5.805 -2.082 -3.932 1 91.12 122 CYS A N 1
ATOM 902 C CA . CYS A 1 122 ? 5.32 -1.184 -4.973 1 91.12 122 CYS A CA 1
ATOM 903 C C . CYS A 1 122 ? 4.246 -0.249 -4.434 1 91.12 122 CYS A C 1
ATOM 905 O O . CYS A 1 122 ? 4.297 0.96 -4.664 1 91.12 122 CYS A O 1
ATOM 907 N N . VAL A 1 123 ? 3.314 -0.801 -3.682 1 91.38 123 VAL A N 1
ATOM 908 C CA . VAL A 1 123 ? 2.215 -0.008 -3.139 1 91.38 123 VAL A CA 1
ATOM 909 C C . VAL A 1 123 ? 2.76 1.017 -2.145 1 91.38 123 VAL A C 1
ATOM 911 O O . VAL A 1 123 ? 2.334 2.174 -2.143 1 91.38 123 VAL A O 1
ATOM 914 N N . LEU A 1 124 ? 3.709 0.613 -1.385 1 91 124 LEU A N 1
ATOM 915 C CA . LEU A 1 124 ? 4.348 1.54 -0.456 1 91 124 LEU A CA 1
ATOM 916 C C . LEU A 1 124 ? 5.051 2.666 -1.209 1 91 124 LEU A C 1
ATOM 918 O O . LEU A 1 124 ? 4.984 3.826 -0.799 1 91 124 LEU A O 1
ATOM 922 N N . GLY A 1 125 ? 5.688 2.285 -2.26 1 89.25 125 GLY A N 1
ATOM 923 C CA . GLY A 1 125 ? 6.32 3.303 -3.084 1 89.25 125 GLY A CA 1
ATOM 924 C C . GLY A 1 125 ? 5.34 4.324 -3.633 1 89.25 125 GLY A C 1
ATOM 925 O O . GLY A 1 125 ? 5.613 5.523 -3.619 1 89.25 125 GLY A O 1
ATOM 926 N N . ILE A 1 126 ? 4.25 3.855 -4.078 1 88.88 126 ILE A N 1
ATOM 927 C CA . ILE A 1 126 ? 3.217 4.73 -4.621 1 88.88 126 ILE A CA 1
ATOM 928 C C . ILE A 1 126 ? 2.674 5.637 -3.518 1 88.88 126 ILE A C 1
ATOM 930 O O . ILE A 1 126 ? 2.412 6.82 -3.748 1 88.88 126 ILE A O 1
ATOM 934 N N . GLN A 1 127 ? 2.572 5.098 -2.389 1 87.5 127 GLN A N 1
ATOM 935 C CA . GLN A 1 127 ? 2.084 5.887 -1.263 1 87.5 127 GLN A CA 1
ATOM 936 C C . GLN A 1 127 ? 3.055 7.016 -0.919 1 87.5 127 GLN A C 1
ATOM 938 O O . GLN A 1 127 ? 2.633 8.133 -0.621 1 87.5 127 GLN A O 1
ATOM 943 N N . VAL A 1 128 ? 4.242 6.707 -0.894 1 87.06 128 VAL A N 1
ATOM 944 C CA . VAL A 1 128 ? 5.246 7.727 -0.613 1 87.06 128 VAL A CA 1
ATOM 945 C C . VAL A 1 128 ? 5.203 8.805 -1.691 1 87.06 128 VAL A C 1
ATOM 947 O O . VAL A 1 128 ? 5.355 9.992 -1.395 1 87.06 128 VAL A O 1
ATOM 950 N N . ALA A 1 129 ? 4.965 8.383 -2.883 1 86.62 129 ALA A N 1
ATOM 951 C CA . ALA A 1 129 ? 4.852 9.344 -3.975 1 86.62 129 ALA A CA 1
ATOM 952 C C . ALA A 1 129 ? 3.654 10.266 -3.773 1 86.62 129 ALA A C 1
ATOM 954 O O . ALA A 1 129 ? 3.734 11.469 -4.039 1 86.62 129 ALA A O 1
ATOM 955 N N . ILE A 1 130 ? 2.584 9.672 -3.303 1 81.62 130 ILE A N 1
ATOM 956 C CA . ILE A 1 130 ? 1.384 10.461 -3.035 1 81.62 130 ILE A CA 1
ATOM 957 C C . ILE A 1 130 ? 1.642 11.422 -1.876 1 81.62 130 ILE A C 1
ATOM 959 O O . ILE A 1 130 ? 1.298 12.602 -1.953 1 81.62 130 ILE A O 1
ATOM 963 N N . LEU A 1 131 ? 2.266 10.961 -0.843 1 80.06 131 LEU A N 1
ATOM 964 C CA . LEU A 1 131 ? 2.59 11.781 0.317 1 80.06 131 LEU A CA 1
ATOM 965 C C . LEU A 1 131 ? 3.557 12.898 -0.063 1 80.06 131 LEU A C 1
ATOM 967 O O . LEU A 1 131 ? 3.473 14.008 0.475 1 80.06 131 LEU A O 1
ATOM 971 N N . ALA A 1 132 ? 4.473 12.609 -0.953 1 82.81 132 ALA A N 1
ATOM 972 C CA . ALA A 1 132 ? 5.457 13.594 -1.393 1 82.81 132 ALA A CA 1
ATOM 973 C C . ALA A 1 132 ? 4.785 14.758 -2.117 1 82.81 132 ALA A C 1
ATOM 975 O O . ALA A 1 132 ? 5.184 15.914 -1.956 1 82.81 132 ALA A O 1
ATOM 976 N N . VAL A 1 133 ? 3.758 14.438 -2.852 1 79.88 133 VAL A N 1
ATOM 977 C CA . VAL A 1 133 ? 3.025 15.484 -3.555 1 79.88 133 VAL A CA 1
ATOM 978 C C . VAL A 1 133 ? 2.273 16.359 -2.549 1 79.88 133 VAL A C 1
ATOM 980 O O . VAL A 1 133 ? 2.264 17.578 -2.666 1 79.88 133 VAL A O 1
ATOM 983 N N . ILE A 1 134 ? 1.673 15.766 -1.545 1 76.69 134 ILE A N 1
ATOM 984 C CA . ILE A 1 134 ? 0.912 16.5 -0.538 1 76.69 134 ILE A CA 1
ATOM 985 C C . ILE A 1 134 ? 1.854 17.359 0.297 1 76.69 134 ILE A C 1
ATOM 987 O O . ILE A 1 134 ? 1.555 18.516 0.581 1 76.69 134 ILE A O 1
ATOM 991 N N . SER A 1 135 ? 2.998 16.844 0.623 1 75.25 135 SER A N 1
ATOM 992 C CA . SER A 1 135 ? 3.975 17.578 1.421 1 75.25 135 SER A CA 1
ATOM 993 C C . SER A 1 135 ? 4.57 18.734 0.636 1 75.25 135 SER A C 1
ATOM 995 O O . SER A 1 135 ? 4.863 19.781 1.204 1 75.25 135 SER A O 1
ATOM 997 N N . SER A 1 136 ? 4.82 18.578 -0.658 1 76.5 136 SER A N 1
ATOM 998 C CA . SER A 1 136 ? 5.367 19.641 -1.49 1 76.5 136 SER A CA 1
ATOM 999 C C . SER A 1 136 ? 4.383 20.812 -1.62 1 76.5 136 SER A C 1
ATOM 1001 O O . SER A 1 136 ? 4.789 21.969 -1.619 1 76.5 136 SER A O 1
ATOM 1003 N N . ARG A 1 137 ? 3.145 20.531 -1.649 1 73.31 137 ARG A N 1
ATOM 1004 C CA . ARG A 1 137 ? 2.127 21.578 -1.746 1 73.31 137 ARG A CA 1
ATOM 1005 C C . ARG A 1 137 ? 2.025 22.359 -0.444 1 73.31 137 ARG A C 1
ATOM 1007 O O . ARG A 1 137 ? 1.845 23.578 -0.464 1 73.31 137 ARG A O 1
ATOM 1014 N N . CYS A 1 138 ? 2.164 21.672 0.601 1 68.5 138 CYS A N 1
ATOM 1015 C CA . CYS A 1 138 ? 2.105 22.328 1.902 1 68.5 138 CYS A CA 1
ATOM 1016 C C . CYS A 1 138 ? 3.303 23.25 2.1 1 68.5 138 CYS A C 1
ATOM 1018 O O . CYS A 1 138 ? 3.164 24.344 2.65 1 68.5 138 CYS A O 1
ATOM 1020 N N . SER A 1 139 ? 4.418 22.828 1.635 1 68.62 139 SER A N 1
ATOM 1021 C CA . SER A 1 139 ? 5.617 23.656 1.765 1 68.62 139 SER A CA 1
ATOM 1022 C C . SER A 1 139 ? 5.543 24.875 0.865 1 68.62 139 SER A C 1
ATOM 1024 O O . SER A 1 139 ? 5.949 25.969 1.267 1 68.62 139 SER A O 1
ATOM 1026 N N . THR A 1 140 ? 5.004 24.656 -0.312 1 70.94 140 THR A N 1
ATOM 1027 C CA . THR A 1 140 ? 4.875 25.781 -1.233 1 70.94 140 THR A CA 1
ATOM 1028 C C . THR A 1 140 ? 3.889 26.812 -0.695 1 70.94 140 THR A C 1
ATOM 1030 O O . THR A 1 140 ? 4.113 28.016 -0.812 1 70.94 140 THR A O 1
ATOM 1033 N N . THR A 1 141 ? 2.842 26.328 -0.088 1 67.94 141 THR A N 1
ATOM 1034 C CA . THR A 1 141 ? 1.847 27.234 0.466 1 67.94 141 THR A CA 1
ATOM 1035 C C . THR A 1 141 ? 2.412 28 1.664 1 67.94 141 THR A C 1
ATOM 1037 O O . THR A 1 141 ? 2.154 29.188 1.829 1 67.94 141 THR A O 1
ATOM 1040 N N . ARG A 1 142 ? 3.219 27.344 2.396 1 68.81 142 ARG A N 1
ATOM 1041 C CA . ARG A 1 142 ? 3.844 27.984 3.549 1 68.81 142 ARG A CA 1
ATOM 1042 C C . ARG A 1 142 ? 4.84 29.062 3.109 1 68.81 142 ARG A C 1
ATOM 1044 O O . ARG A 1 142 ? 4.883 30.141 3.68 1 68.81 142 ARG A O 1
ATOM 1051 N N . GLN A 1 143 ? 5.547 28.734 2.105 1 67.44 143 GLN A N 1
ATOM 1052 C CA . GLN A 1 143 ? 6.527 29.688 1.603 1 67.44 143 GLN A CA 1
ATOM 1053 C C . GLN A 1 143 ? 5.84 30.906 1.005 1 67.44 143 GLN A C 1
ATOM 1055 O O . GLN A 1 143 ? 6.297 32.031 1.192 1 67.44 143 GLN A O 1
ATOM 1060 N N . ARG A 1 144 ? 4.758 30.75 0.386 1 68.5 144 ARG A N 1
ATOM 1061 C CA . ARG A 1 144 ? 4.008 31.844 -0.21 1 68.5 144 ARG A CA 1
ATOM 1062 C C . ARG A 1 144 ? 3.412 32.75 0.866 1 68.5 144 ARG A C 1
ATOM 1064 O O . ARG A 1 144 ? 3.4 33.969 0.72 1 68.5 144 ARG A O 1
ATOM 1071 N N . ARG A 1 145 ? 3.092 32.25 1.959 1 70.38 145 ARG A N 1
ATOM 1072 C CA . ARG A 1 145 ? 2.5 33.031 3.051 1 70.38 145 ARG A CA 1
ATOM 1073 C C . ARG A 1 145 ? 3.557 33.875 3.768 1 70.38 145 ARG A C 1
ATOM 1075 O O . ARG A 1 145 ? 3.283 34.969 4.191 1 70.38 145 ARG A O 1
ATOM 1082 N N . ILE A 1 146 ? 4.762 33.406 3.84 1 68.88 146 ILE A N 1
ATOM 1083 C CA . ILE A 1 146 ? 5.832 34.156 4.504 1 68.88 146 ILE A CA 1
ATOM 1084 C C . ILE A 1 146 ? 6.312 35.281 3.598 1 68.88 146 ILE A C 1
ATOM 1086 O O . ILE A 1 146 ? 6.672 36.375 4.078 1 68.88 146 ILE A O 1
ATOM 1090 N N . ARG A 1 147 ? 6.215 35.094 2.377 1 70.19 147 ARG A N 1
ATOM 1091 C CA . ARG A 1 147 ? 6.68 36.094 1.449 1 70.19 147 ARG A CA 1
ATOM 1092 C C . ARG A 1 147 ? 5.605 37.156 1.212 1 70.19 147 ARG A C 1
ATOM 1094 O O . ARG A 1 147 ? 5.902 38.25 0.748 1 70.19 147 ARG A O 1
ATOM 1101 N N . ALA A 1 148 ? 4.512 36.906 1.55 1 65.56 148 ALA A N 1
ATOM 1102 C CA . ALA A 1 148 ? 3.461 37.906 1.451 1 65.56 148 ALA A CA 1
ATOM 1103 C C . ALA A 1 148 ? 3.342 38.719 2.746 1 65.56 148 ALA A C 1
ATOM 1105 O O . ALA A 1 148 ? 3.176 39.938 2.717 1 65.56 148 ALA A O 1
ATOM 1106 N N . MET B 1 1 ? 4.156 18.719 12.055 1 66.19 1 MET B N 1
ATOM 1107 C CA . MET B 1 1 ? 3.361 17.844 11.195 1 66.19 1 MET B CA 1
ATOM 1108 C C . MET B 1 1 ? 4.121 17.484 9.93 1 66.19 1 MET B C 1
ATOM 1110 O O . MET B 1 1 ? 4.277 16.312 9.602 1 66.19 1 MET B O 1
ATOM 1114 N N . ALA B 1 2 ? 4.812 18.375 9.359 1 68.12 2 ALA B N 1
ATOM 1115 C CA . ALA B 1 2 ? 5.547 18.141 8.125 1 68.12 2 ALA B CA 1
ATOM 1116 C C . ALA B 1 2 ? 6.766 17.25 8.367 1 68.12 2 ALA B C 1
ATOM 1118 O O . ALA B 1 2 ? 7.055 16.359 7.57 1 68.12 2 ALA B O 1
ATOM 1119 N N . ILE B 1 3 ? 7.258 17.359 9.523 1 66.88 3 ILE B N 1
ATOM 1120 C CA . ILE B 1 3 ? 8.445 16.578 9.844 1 66.88 3 ILE B CA 1
ATOM 1121 C C . ILE B 1 3 ? 8.062 15.117 10.07 1 66.88 3 ILE B C 1
ATOM 1123 O O . ILE B 1 3 ? 8.766 14.203 9.633 1 66.88 3 ILE B O 1
ATOM 1127 N N . GLU B 1 4 ? 6.918 14.961 10.641 1 73.62 4 GLU B N 1
ATOM 1128 C CA . GLU B 1 4 ? 6.465 13.602 10.914 1 73.62 4 GLU B CA 1
ATOM 1129 C C . GLU B 1 4 ? 6.121 12.859 9.617 1 73.62 4 GLU B C 1
ATOM 1131 O O . GLU B 1 4 ? 6.426 11.68 9.477 1 73.62 4 GLU B O 1
ATOM 1136 N N . LEU B 1 5 ? 5.648 13.594 8.734 1 76.44 5 LEU B N 1
ATOM 1137 C CA . LEU B 1 5 ? 5.293 12.984 7.453 1 76.44 5 LEU B CA 1
ATOM 1138 C C . LEU B 1 5 ? 6.539 12.617 6.66 1 76.44 5 LEU B C 1
ATOM 1140 O O . LEU B 1 5 ? 6.566 11.586 5.977 1 76.44 5 LEU B O 1
ATOM 1144 N N . HIS B 1 6 ? 7.539 13.43 6.895 1 80.62 6 HIS B N 1
ATOM 1145 C CA . HIS B 1 6 ? 8.797 13.164 6.199 1 8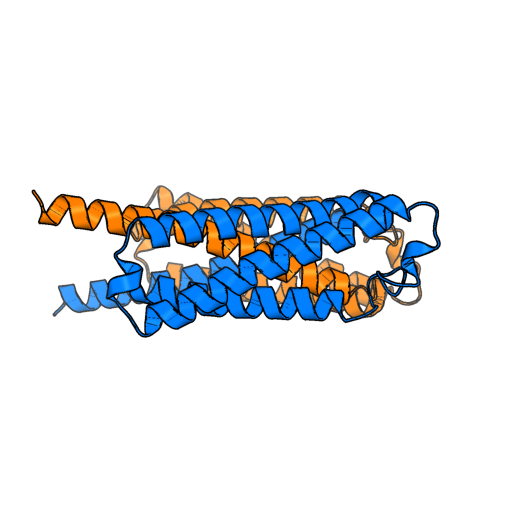0.62 6 HIS B CA 1
ATOM 1146 C C . HIS B 1 6 ? 9.484 11.93 6.77 1 80.62 6 HIS B C 1
ATOM 1148 O O . HIS B 1 6 ? 9.992 11.094 6.016 1 80.62 6 HIS B O 1
ATOM 1154 N N . ARG B 1 7 ? 9.469 11.836 8.023 1 82.44 7 ARG B N 1
ATOM 1155 C CA . ARG B 1 7 ? 10.062 10.672 8.672 1 82.44 7 ARG B CA 1
ATOM 1156 C C . ARG B 1 7 ? 9.305 9.398 8.305 1 82.44 7 ARG B C 1
ATOM 1158 O O . ARG B 1 7 ? 9.914 8.352 8.07 1 82.44 7 ARG B O 1
ATOM 1165 N N . LEU B 1 8 ? 8.031 9.516 8.234 1 82.88 8 LEU B N 1
ATOM 1166 C CA . LEU B 1 8 ? 7.207 8.383 7.848 1 82.88 8 LEU B CA 1
ATOM 1167 C C . LEU B 1 8 ? 7.5 7.965 6.41 1 82.88 8 LEU B C 1
ATOM 1169 O O . LEU B 1 8 ? 7.57 6.773 6.105 1 82.88 8 LEU B O 1
ATOM 1173 N N . ALA B 1 9 ? 7.68 8.93 5.602 1 86.38 9 ALA B N 1
ATOM 1174 C CA . ALA B 1 9 ? 7.969 8.656 4.195 1 86.38 9 ALA B CA 1
ATOM 1175 C C . ALA B 1 9 ? 9.281 7.902 4.043 1 86.38 9 ALA B C 1
ATOM 1177 O O . ALA B 1 9 ? 9.391 6.988 3.223 1 86.38 9 ALA B O 1
ATOM 1178 N N . ILE B 1 10 ? 10.234 8.266 4.859 1 87.5 10 ILE B N 1
ATOM 1179 C CA . ILE B 1 10 ? 11.539 7.613 4.793 1 87.5 10 ILE B CA 1
ATOM 1180 C C . ILE B 1 10 ? 11.414 6.16 5.238 1 87.5 10 ILE B C 1
ATOM 1182 O O . ILE B 1 10 ? 11.992 5.266 4.625 1 87.5 10 ILE B O 1
ATOM 1186 N N . VAL B 1 11 ? 10.672 5.934 6.25 1 87.88 11 VAL B N 1
ATOM 1187 C CA . VAL B 1 11 ? 10.469 4.578 6.762 1 87.88 11 VAL B CA 1
ATOM 1188 C C . VAL B 1 11 ? 9.742 3.732 5.719 1 87.88 11 VAL B C 1
ATOM 1190 O O . VAL B 1 11 ? 10.148 2.602 5.438 1 87.88 11 VAL B O 1
ATOM 1193 N N . LEU B 1 12 ? 8.758 4.297 5.164 1 89.88 12 LEU B N 1
ATOM 1194 C CA . LEU B 1 12 ? 7.98 3.574 4.16 1 89.88 12 LEU B CA 1
ATOM 1195 C C . LEU B 1 12 ? 8.828 3.285 2.924 1 89.88 12 LEU B C 1
ATOM 1197 O O . LEU B 1 12 ? 8.734 2.199 2.346 1 89.88 12 LEU B O 1
ATOM 1201 N N . LEU B 1 13 ? 9.648 4.238 2.592 1 91.81 13 LEU B N 1
ATOM 1202 C CA . LEU B 1 13 ? 10.516 4.059 1.431 1 91.81 13 LEU B CA 1
ATOM 1203 C C . LEU B 1 13 ? 11.539 2.955 1.683 1 91.81 13 LEU B C 1
ATOM 1205 O O . LEU B 1 13 ? 11.82 2.148 0.793 1 91.81 13 LEU B O 1
ATOM 1209 N N . SER B 1 14 ? 12.094 3.01 2.846 1 92.06 14 SER B N 1
ATOM 1210 C CA . SER B 1 14 ? 13.055 1.968 3.191 1 92.06 14 SER B CA 1
ATOM 1211 C C . SER B 1 14 ? 12.43 0.582 3.102 1 92.06 14 SER B C 1
ATOM 1213 O O . SER B 1 14 ? 13.047 -0.354 2.588 1 92.06 14 SER B O 1
ATOM 1215 N N . PHE B 1 15 ? 11.219 0.427 3.6 1 91.62 15 PHE B N 1
ATOM 1216 C CA . PHE B 1 15 ? 10.516 -0.849 3.533 1 91.62 15 PHE B CA 1
ATOM 1217 C C . PHE B 1 15 ? 10.195 -1.217 2.09 1 91.62 15 PHE B C 1
ATOM 1219 O O . PHE B 1 15 ? 10.281 -2.387 1.708 1 91.62 15 PHE B O 1
ATOM 1226 N N . SER B 1 16 ? 9.812 -0.241 1.354 1 93.56 16 SER B N 1
ATOM 1227 C CA . SER B 1 16 ? 9.492 -0.483 -0.05 1 93.56 16 SER B CA 1
ATOM 1228 C C . SER B 1 16 ? 10.688 -1.058 -0.799 1 93.56 16 SER B C 1
ATOM 1230 O O . SER B 1 16 ? 10.578 -2.104 -1.444 1 93.56 16 SER B O 1
ATOM 1232 N N . VAL B 1 17 ? 11.812 -0.417 -0.677 1 93.25 17 VAL B N 1
ATOM 1233 C CA . VAL B 1 17 ? 13.023 -0.857 -1.366 1 93.25 17 VAL B CA 1
ATOM 1234 C C . VAL B 1 17 ? 13.414 -2.248 -0.876 1 93.25 17 VAL B C 1
ATOM 1236 O O . VAL B 1 17 ? 13.703 -3.137 -1.681 1 93.25 17 VAL B O 1
ATOM 1239 N N . ALA B 1 18 ? 13.383 -2.43 0.41 1 92.69 18 ALA B N 1
ATOM 1240 C CA . ALA B 1 18 ? 13.781 -3.709 0.993 1 92.69 18 ALA B CA 1
ATOM 1241 C C . ALA B 1 18 ? 12.883 -4.84 0.492 1 92.69 18 ALA B C 1
ATOM 1243 O O . ALA B 1 18 ? 13.367 -5.91 0.13 1 92.69 18 ALA B O 1
ATOM 1244 N N . LEU B 1 19 ? 11.672 -4.629 0.446 1 93.06 19 LEU B N 1
ATOM 1245 C CA . LEU B 1 19 ? 10.727 -5.66 0.041 1 93.06 19 LEU B CA 1
ATOM 1246 C C . LEU B 1 19 ? 10.875 -5.988 -1.44 1 93.06 19 LEU B C 1
ATOM 1248 O O . LEU B 1 19 ? 10.883 -7.16 -1.824 1 93.06 19 LEU B O 1
ATOM 1252 N N . VAL B 1 20 ? 11.031 -4.98 -2.258 1 92.94 20 VAL B N 1
ATOM 1253 C CA . VAL B 1 20 ? 11.156 -5.219 -3.691 1 92.94 20 VAL B CA 1
ATOM 1254 C C . VAL B 1 20 ? 12.461 -5.953 -3.982 1 92.94 20 VAL B C 1
ATOM 1256 O O . VAL B 1 20 ? 12.484 -6.898 -4.773 1 92.94 20 VAL B O 1
ATOM 1259 N N . VAL B 1 21 ? 13.508 -5.535 -3.338 1 91.62 21 VAL B N 1
ATOM 1260 C CA . VAL B 1 21 ? 14.797 -6.188 -3.535 1 91.62 21 VAL B CA 1
ATOM 1261 C C . VAL B 1 21 ? 14.727 -7.637 -3.053 1 91.62 21 VAL B C 1
ATOM 1263 O O . VAL B 1 21 ? 15.234 -8.539 -3.717 1 91.62 21 VAL B O 1
ATOM 1266 N N . CYS B 1 22 ? 14.102 -7.809 -1.914 1 89.5 22 CYS B N 1
ATOM 1267 C CA . CYS B 1 22 ? 13.922 -9.164 -1.399 1 89.5 22 CYS B CA 1
ATOM 1268 C C . CYS B 1 22 ? 13.078 -10 -2.354 1 89.5 22 CYS B C 1
ATOM 1270 O O . CYS B 1 22 ? 13.367 -11.18 -2.564 1 89.5 22 CYS B O 1
ATOM 1272 N N . GLY B 1 23 ? 12.07 -9.422 -2.896 1 89.75 23 GLY B N 1
ATOM 1273 C CA . GLY B 1 23 ? 11.242 -10.133 -3.865 1 89.75 23 GLY B CA 1
ATOM 1274 C C . GLY B 1 23 ? 12.008 -10.531 -5.117 1 89.75 23 GLY B C 1
ATOM 1275 O O . GLY B 1 23 ? 11.828 -11.641 -5.629 1 89.75 23 GLY B O 1
ATOM 1276 N N . LEU B 1 24 ? 12.82 -9.664 -5.539 1 88.94 24 LEU B N 1
ATOM 1277 C CA . LEU B 1 24 ? 13.609 -9.938 -6.738 1 88.94 24 LEU B CA 1
ATOM 1278 C C . LEU B 1 24 ? 14.664 -11 -6.461 1 88.94 24 LEU B C 1
ATOM 1280 O O . LEU B 1 24 ? 15.008 -11.789 -7.344 1 88.94 24 LEU B O 1
ATOM 1284 N N . ALA B 1 25 ? 15.148 -11 -5.305 1 87.06 25 ALA B N 1
ATOM 1285 C CA . ALA B 1 25 ? 16.234 -11.906 -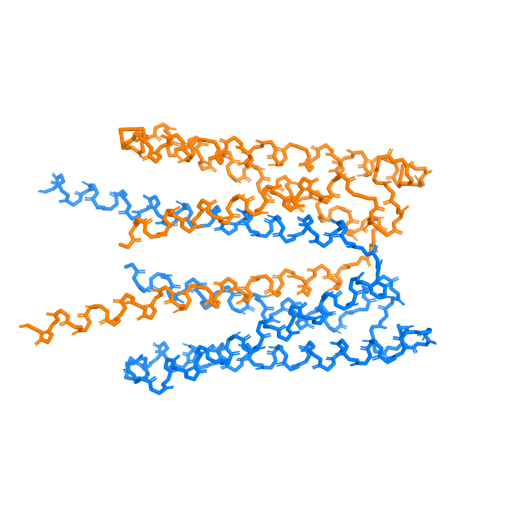4.949 1 87.06 25 ALA B CA 1
ATOM 1286 C C . ALA B 1 25 ? 15.711 -13.305 -4.648 1 87.06 25 ALA B C 1
ATOM 1288 O O . ALA B 1 25 ? 16.438 -14.297 -4.789 1 87.06 25 ALA B O 1
ATOM 1289 N N . THR B 1 26 ? 14.523 -13.352 -4.234 1 83.62 26 THR B N 1
ATOM 1290 C CA . THR B 1 26 ? 13.969 -14.656 -3.887 1 83.62 26 THR B CA 1
ATOM 1291 C C . THR B 1 26 ? 13.25 -15.273 -5.082 1 83.62 26 THR B C 1
ATOM 1293 O O . THR B 1 26 ? 12.875 -14.57 -6.02 1 83.62 26 THR B O 1
ATOM 1296 N N . SER B 1 27 ? 13.117 -16.625 -5.105 1 77.69 27 SER B N 1
ATOM 1297 C CA . SER B 1 27 ? 12.625 -17.375 -6.258 1 77.69 27 SER B CA 1
ATOM 1298 C C . SER B 1 27 ? 11.211 -17.891 -6.012 1 77.69 27 SER B C 1
ATOM 1300 O O . SER B 1 27 ? 10.805 -18.906 -6.578 1 77.69 27 SER B O 1
ATOM 1302 N N . HIS B 1 28 ? 10.508 -17.203 -5.266 1 82.69 28 HIS B N 1
ATOM 1303 C CA . HIS B 1 28 ? 9.18 -17.703 -4.957 1 82.69 28 HIS B CA 1
ATOM 1304 C C . HIS B 1 28 ? 8.102 -16.875 -5.66 1 82.69 28 HIS B C 1
ATOM 1306 O O . HIS B 1 28 ? 7.207 -16.328 -5.008 1 82.69 28 HIS B O 1
ATOM 1312 N N . TRP B 1 29 ? 8.258 -16.828 -7.059 1 79.44 29 TRP B N 1
ATOM 1313 C CA . TRP B 1 29 ? 7.289 -16.094 -7.867 1 79.44 29 TRP B CA 1
ATOM 1314 C C . TRP B 1 29 ? 6.195 -17.016 -8.383 1 79.44 29 TRP B C 1
ATOM 1316 O O . TRP B 1 29 ? 5.398 -16.641 -9.242 1 79.44 29 TRP B O 1
ATOM 1326 N N . GLY B 1 30 ? 5.961 -18.172 -7.793 1 74.94 30 GLY B N 1
ATOM 1327 C CA . GLY B 1 30 ? 5.008 -19.156 -8.289 1 74.94 30 GLY B CA 1
ATOM 1328 C C . GLY B 1 30 ? 5.574 -20.031 -9.383 1 74.94 30 GLY B C 1
ATOM 1329 O O . GLY B 1 30 ? 5.352 -21.25 -9.383 1 74.94 30 GLY B O 1
ATOM 1330 N N . CYS B 1 31 ? 6.176 -19.406 -10.445 1 71.56 31 CYS B N 1
ATOM 1331 C CA . CYS B 1 31 ? 6.797 -20.156 -11.531 1 71.56 31 CYS B CA 1
ATOM 1332 C C . CYS B 1 31 ? 8.258 -20.469 -11.219 1 71.56 31 CYS B C 1
ATOM 1334 O O . CYS B 1 31 ? 8.953 -21.078 -12.031 1 71.56 31 CYS B O 1
ATOM 1336 N N . GLY B 1 32 ? 8.609 -20.109 -10.008 1 75.06 32 GLY B N 1
ATOM 1337 C CA . GLY B 1 32 ? 10 -20.281 -9.625 1 75.06 32 GLY B CA 1
ATOM 1338 C C . GLY B 1 32 ? 10.781 -18.969 -9.594 1 75.06 32 GLY B C 1
ATOM 1339 O O . GLY B 1 32 ? 10.273 -17.953 -9.117 1 75.06 32 GLY B O 1
ATOM 1340 N N . SER B 1 33 ? 12.008 -19.125 -10.031 1 76.69 33 SER B N 1
ATOM 1341 C CA . SER B 1 33 ? 12.859 -17.938 -10.055 1 76.69 33 SER B CA 1
ATOM 1342 C C . SER B 1 33 ? 12.609 -17.094 -11.297 1 76.69 33 SER B C 1
ATOM 1344 O O . SER B 1 33 ? 12.477 -17.625 -12.398 1 76.69 33 SER B O 1
ATOM 1346 N N . LEU B 1 34 ? 12.43 -15.805 -11.133 1 80.94 34 LEU B N 1
ATOM 1347 C CA . LEU B 1 34 ? 12.164 -14.891 -12.234 1 80.94 34 LEU B CA 1
ATOM 1348 C C . LEU B 1 34 ? 13.312 -14.906 -13.242 1 80.94 34 LEU B C 1
ATOM 1350 O O . LEU B 1 34 ? 13.094 -14.711 -14.438 1 80.94 34 LEU B O 1
ATOM 1354 N N . PHE B 1 35 ? 14.453 -15.18 -12.766 1 79.19 35 PHE B N 1
ATOM 1355 C CA . PHE B 1 35 ? 15.648 -15.062 -13.594 1 79.19 35 PHE B CA 1
ATOM 1356 C C . PHE B 1 35 ? 15.945 -16.375 -14.312 1 79.19 35 PHE B C 1
ATOM 1358 O O . PHE B 1 35 ? 16.609 -16.375 -15.352 1 79.19 35 PHE B O 1
ATOM 1365 N N . VAL B 1 36 ? 15.438 -17.453 -13.781 1 77.38 36 VAL B N 1
ATOM 1366 C CA . VAL B 1 36 ? 15.828 -18.719 -14.367 1 77.38 36 VAL B CA 1
ATOM 1367 C C . VAL B 1 36 ? 14.578 -19.5 -14.789 1 77.38 36 VAL B C 1
ATOM 1369 O O . VAL B 1 36 ? 14.32 -19.656 -15.984 1 77.38 36 VAL B O 1
ATOM 1372 N N . SER B 1 37 ? 13.711 -19.797 -13.836 1 73.94 37 SER B N 1
ATOM 1373 C CA . SER B 1 37 ? 12.625 -20.75 -14.047 1 73.94 37 SER B CA 1
ATOM 1374 C C . SER B 1 37 ? 11.477 -20.109 -14.82 1 73.94 37 SER B C 1
ATOM 1376 O O . SER B 1 37 ? 10.828 -20.766 -15.633 1 73.94 37 SER B O 1
ATOM 1378 N N . CYS B 1 38 ? 11.312 -18.891 -14.578 1 73.06 38 CYS B N 1
ATOM 1379 C CA . CYS B 1 38 ? 10.172 -18.25 -15.219 1 73.06 38 CYS B CA 1
ATOM 1380 C C . CYS B 1 38 ? 10.5 -17.875 -16.656 1 73.06 38 CYS B C 1
ATOM 1382 O O . CYS B 1 38 ? 9.602 -17.562 -17.438 1 73.06 38 CYS B O 1
ATOM 1384 N N . GLN B 1 39 ? 11.789 -17.953 -17.078 1 66.62 39 GLN B N 1
ATOM 1385 C CA . GLN B 1 39 ? 12.203 -17.547 -18.422 1 66.62 39 GLN B CA 1
ATOM 1386 C C . GLN B 1 39 ? 11.969 -18.672 -19.438 1 66.62 39 GLN B C 1
ATOM 1388 O O . GLN B 1 39 ? 12.023 -18.453 -20.641 1 66.62 39 GLN B O 1
ATOM 1393 N N . ASN B 1 40 ? 11.859 -19.766 -18.969 1 64.81 40 ASN B N 1
ATOM 1394 C CA . ASN B 1 40 ? 11.812 -20.875 -19.922 1 64.81 40 ASN B CA 1
ATOM 1395 C C . ASN B 1 40 ? 10.492 -20.906 -20.672 1 64.81 40 ASN B C 1
ATOM 1397 O O . ASN B 1 40 ? 10.398 -21.5 -21.75 1 64.81 40 ASN B O 1
ATOM 1401 N N . ALA B 1 41 ? 9.508 -20.312 -20.016 1 62.06 41 ALA B N 1
ATOM 1402 C CA . ALA B 1 41 ? 8.227 -20.641 -20.641 1 62.06 41 ALA B CA 1
ATOM 1403 C C . ALA B 1 41 ? 7.867 -19.625 -21.703 1 62.06 41 ALA B C 1
ATOM 1405 O O . ALA B 1 41 ? 8.656 -18.719 -22 1 62.06 41 ALA B O 1
ATOM 1406 N N . ASP B 1 42 ? 6.711 -19.734 -22.422 1 66.12 42 ASP B N 1
ATOM 1407 C CA . ASP B 1 42 ? 6.07 -18.984 -23.5 1 66.12 42 ASP B CA 1
ATOM 1408 C C . ASP B 1 42 ? 6.016 -17.5 -23.172 1 66.12 42 ASP B C 1
ATOM 1410 O O . ASP B 1 42 ? 5.68 -16.672 -24.031 1 66.12 42 ASP B O 1
ATOM 1414 N N . TYR B 1 43 ? 6.586 -17.156 -21.969 1 77.88 43 TYR B N 1
ATOM 1415 C CA . TYR B 1 43 ? 6.434 -15.758 -21.609 1 77.88 43 TYR B CA 1
ATOM 1416 C C . TYR B 1 43 ? 7.785 -15.133 -21.266 1 77.88 43 TYR B C 1
ATOM 1418 O O . TYR B 1 43 ? 7.875 -14.289 -20.375 1 77.88 43 TYR B O 1
ATOM 1426 N N . LYS B 1 44 ? 8.859 -15.562 -22.094 1 83.56 44 LYS B N 1
ATOM 1427 C CA . LYS B 1 44 ? 10.219 -15.102 -21.812 1 83.56 44 LYS B CA 1
ATOM 1428 C C . LYS B 1 44 ? 10.32 -13.586 -21.969 1 83.56 44 LYS B C 1
ATOM 1430 O O . LYS B 1 44 ? 10.93 -12.914 -21.125 1 83.56 44 LYS B O 1
ATOM 1435 N N . ASP B 1 45 ? 9.734 -13.07 -23.016 1 84.19 45 ASP B N 1
ATOM 1436 C CA . ASP B 1 45 ? 9.812 -11.633 -23.25 1 84.19 45 ASP B CA 1
ATOM 1437 C C . ASP B 1 45 ? 9.109 -10.852 -22.141 1 84.19 45 ASP B C 1
ATOM 1439 O O . ASP B 1 45 ? 9.602 -9.805 -21.719 1 84.19 45 ASP B O 1
ATOM 1443 N N . ALA B 1 46 ? 8.016 -11.359 -21.719 1 85.12 46 ALA B N 1
ATOM 1444 C CA . ALA B 1 46 ? 7.277 -10.688 -20.641 1 85.12 46 ALA B CA 1
ATOM 1445 C C . ALA B 1 46 ? 8.062 -10.711 -19.344 1 85.12 46 ALA B C 1
ATOM 1447 O O . ALA B 1 46 ? 8.086 -9.719 -18.609 1 85.12 46 ALA B O 1
ATOM 1448 N N . VAL B 1 47 ? 8.703 -11.797 -19.141 1 87.88 47 VAL B N 1
ATOM 1449 C CA . VAL B 1 47 ? 9.445 -11.945 -17.891 1 87.88 47 VAL B CA 1
ATOM 1450 C C . VAL B 1 47 ? 10.664 -11.023 -17.906 1 87.88 47 VAL B C 1
ATOM 1452 O O . VAL B 1 47 ? 10.984 -10.398 -16.891 1 87.88 47 VAL B O 1
ATOM 1455 N N . ILE B 1 48 ? 11.281 -10.906 -19.062 1 88.75 48 ILE B N 1
ATOM 1456 C CA . ILE B 1 48 ? 12.43 -10.016 -19.188 1 88.75 48 ILE B CA 1
ATOM 1457 C C . ILE B 1 48 ? 11.992 -8.57 -18.984 1 88.75 48 ILE B C 1
ATOM 1459 O O . ILE B 1 48 ? 12.68 -7.789 -18.312 1 88.75 48 ILE B O 1
ATOM 1463 N N . ALA B 1 49 ? 10.883 -8.258 -19.562 1 90.06 49 ALA B N 1
ATOM 1464 C CA . ALA B 1 49 ? 10.344 -6.914 -19.391 1 90.06 49 ALA B CA 1
ATOM 1465 C C . ALA B 1 49 ? 10.031 -6.633 -17.922 1 90.06 49 ALA B C 1
ATOM 1467 O O . ALA B 1 49 ? 10.297 -5.535 -17.422 1 90.06 49 ALA B O 1
ATOM 1468 N N . VAL B 1 50 ? 9.484 -7.578 -17.25 1 90.94 50 VAL B N 1
ATOM 1469 C CA . VAL B 1 50 ? 9.141 -7.438 -15.836 1 90.94 50 VAL B CA 1
ATOM 1470 C C . VAL B 1 50 ? 10.406 -7.203 -15.016 1 90.94 50 VAL B C 1
ATOM 1472 O O . VAL B 1 50 ? 10.445 -6.32 -14.156 1 90.94 50 VAL B O 1
ATOM 1475 N N . ILE B 1 51 ? 11.445 -7.926 -15.32 1 91.19 51 ILE B N 1
ATOM 1476 C CA . ILE B 1 51 ? 12.703 -7.812 -14.586 1 91.19 51 ILE B CA 1
ATOM 1477 C C . ILE B 1 51 ? 13.297 -6.422 -14.797 1 91.19 51 ILE B C 1
ATOM 1479 O O . ILE B 1 51 ? 13.711 -5.766 -13.836 1 91.19 51 ILE B O 1
ATOM 1483 N N . ILE B 1 52 ? 13.32 -5.953 -15.984 1 92.56 52 ILE B N 1
ATOM 1484 C CA . ILE B 1 52 ? 13.883 -4.652 -16.312 1 92.56 52 ILE B CA 1
ATOM 1485 C C . ILE B 1 52 ? 13.078 -3.549 -15.641 1 92.56 52 ILE B C 1
ATOM 1487 O O . ILE B 1 52 ? 13.641 -2.617 -15.062 1 92.56 52 ILE B O 1
ATOM 1491 N N . LEU B 1 53 ? 11.812 -3.654 -15.68 1 94.44 53 LEU B N 1
ATOM 1492 C CA . LEU B 1 53 ? 10.938 -2.646 -15.086 1 94.44 53 LEU B CA 1
ATOM 1493 C C . LEU B 1 53 ? 11.109 -2.609 -13.57 1 94.44 53 LEU B C 1
ATOM 1495 O O . LEU B 1 53 ? 11.195 -1.532 -12.984 1 94.44 53 LEU B O 1
ATOM 1499 N N . LEU B 1 54 ? 11.18 -3.791 -12.969 1 94.38 54 LEU B N 1
ATOM 1500 C CA . LEU B 1 54 ? 11.344 -3.854 -11.523 1 94.38 54 LEU B CA 1
ATOM 1501 C C . LEU B 1 54 ? 12.711 -3.305 -11.109 1 94.38 54 LEU B C 1
ATOM 1503 O O . LEU B 1 54 ? 12.82 -2.594 -10.109 1 94.38 54 LEU B O 1
ATOM 1507 N N . LEU B 1 55 ? 13.695 -3.582 -11.906 1 94.44 55 LEU B N 1
ATOM 1508 C CA . LEU B 1 55 ? 15.039 -3.102 -11.602 1 94.44 55 LEU B CA 1
ATOM 1509 C C . LEU B 1 55 ? 15.117 -1.585 -11.742 1 94.44 55 LEU B C 1
ATOM 1511 O O . LEU B 1 55 ? 15.68 -0.906 -10.875 1 94.44 55 LEU B O 1
ATOM 1515 N N . ILE B 1 56 ? 14.531 -1.099 -12.758 1 93.5 56 ILE B N 1
ATOM 1516 C CA . ILE B 1 56 ? 14.492 0.346 -12.961 1 93.5 56 ILE B CA 1
ATOM 1517 C C . ILE B 1 56 ? 13.711 1.005 -11.82 1 93.5 56 ILE B C 1
ATOM 1519 O O . ILE B 1 56 ? 14.141 2.027 -11.281 1 93.5 56 ILE B O 1
ATOM 1523 N N . GLY B 1 57 ? 12.602 0.415 -11.484 1 95.44 57 GLY B N 1
ATOM 1524 C CA . GLY B 1 57 ? 11.773 0.967 -10.422 1 95.44 57 GLY B CA 1
ATOM 1525 C C . GLY B 1 57 ? 12.484 1.012 -9.078 1 95.44 57 GLY B C 1
ATOM 1526 O O . GLY B 1 57 ? 12.492 2.047 -8.406 1 95.44 57 GLY B O 1
ATOM 1527 N N . VAL B 1 58 ? 13.086 -0.072 -8.695 1 94.38 58 VAL B N 1
ATOM 1528 C CA . VAL B 1 58 ? 13.742 -0.145 -7.398 1 94.38 58 VAL B CA 1
ATOM 1529 C C . VAL B 1 58 ? 14.961 0.781 -7.379 1 94.38 58 VAL B C 1
ATOM 1531 O O . VAL B 1 58 ? 15.258 1.405 -6.355 1 94.38 58 VAL B O 1
ATOM 1534 N N . ALA B 1 59 ? 15.656 0.905 -8.469 1 94.88 59 ALA B N 1
ATOM 1535 C CA . ALA B 1 59 ? 16.797 1.805 -8.555 1 94.88 59 ALA B CA 1
ATOM 1536 C C . ALA B 1 59 ? 16.375 3.256 -8.344 1 94.88 59 ALA B C 1
ATOM 1538 O O . ALA B 1 59 ? 17.016 3.992 -7.586 1 94.88 59 ALA B O 1
ATOM 1539 N N . CYS B 1 60 ? 15.32 3.629 -8.969 1 95.06 60 CYS B N 1
ATOM 1540 C CA . CYS B 1 60 ? 14.812 4.988 -8.836 1 95.06 60 CYS B CA 1
ATOM 1541 C C . CYS B 1 60 ? 14.398 5.273 -7.395 1 95.06 60 CYS B C 1
ATOM 1543 O O . CYS B 1 60 ? 14.773 6.305 -6.828 1 95.06 60 CYS B O 1
ATOM 1545 N N . ILE B 1 61 ? 13.664 4.391 -6.812 1 94.56 61 ILE B N 1
ATOM 1546 C CA . ILE B 1 61 ? 13.188 4.586 -5.449 1 94.56 61 ILE B CA 1
ATOM 1547 C C . ILE B 1 61 ? 14.367 4.547 -4.477 1 94.56 61 ILE B C 1
ATOM 1549 O O . ILE B 1 61 ? 14.383 5.273 -3.48 1 94.56 61 ILE B O 1
ATOM 1553 N N . ALA B 1 62 ? 15.336 3.727 -4.754 1 93.75 62 ALA B N 1
ATOM 1554 C CA . ALA B 1 62 ? 16.531 3.65 -3.912 1 93.75 62 ALA B CA 1
ATOM 1555 C C . ALA B 1 62 ? 17.297 4.965 -3.938 1 93.75 62 ALA B C 1
ATOM 1557 O O . ALA B 1 62 ? 17.812 5.414 -2.908 1 93.75 62 ALA B O 1
ATOM 1558 N N . ILE B 1 63 ? 17.375 5.543 -5.074 1 93.69 63 ILE B N 1
ATOM 1559 C CA . ILE B 1 63 ? 18.062 6.828 -5.203 1 93.69 63 ILE B CA 1
ATOM 1560 C C . ILE B 1 63 ? 17.328 7.879 -4.371 1 93.69 63 ILE B C 1
ATOM 1562 O O . ILE B 1 63 ? 17.953 8.672 -3.66 1 93.69 63 ILE B O 1
ATOM 1566 N N . VAL B 1 64 ? 16.031 7.902 -4.48 1 92.44 64 VAL B N 1
ATOM 1567 C CA . VAL B 1 64 ? 15.234 8.844 -3.699 1 92.44 64 VAL B CA 1
ATOM 1568 C C . VAL B 1 64 ? 15.453 8.594 -2.209 1 92.44 64 VAL B C 1
ATOM 1570 O O . VAL B 1 64 ? 15.555 9.539 -1.424 1 92.44 64 VAL B O 1
ATOM 1573 N N . PHE B 1 65 ? 15.523 7.34 -1.798 1 91.94 65 PHE B N 1
ATOM 1574 C CA . PHE B 1 65 ? 15.773 6.977 -0.409 1 91.94 65 PHE B CA 1
ATOM 1575 C C . PHE B 1 65 ? 17.109 7.543 0.067 1 91.94 65 PHE B C 1
ATOM 1577 O O . PHE B 1 65 ? 17.188 8.109 1.159 1 91.94 65 PHE B O 1
ATOM 1584 N N . LEU B 1 66 ? 18.094 7.434 -0.759 1 90.75 66 LEU B N 1
ATOM 1585 C CA . LEU B 1 66 ? 19.406 7.961 -0.425 1 90.75 66 LEU B CA 1
ATOM 1586 C C . LEU B 1 66 ? 19.375 9.484 -0.333 1 90.75 66 LEU B C 1
ATOM 1588 O O . LEU B 1 66 ? 19.953 10.07 0.588 1 90.75 66 LEU B O 1
ATOM 1592 N N . LEU B 1 67 ? 18.734 10.117 -1.246 1 88.19 67 LEU B N 1
ATOM 1593 C CA . LEU B 1 67 ? 18.609 11.57 -1.242 1 88.19 67 LEU B CA 1
ATOM 1594 C C . LEU B 1 67 ? 17.875 12.055 0.012 1 88.19 67 LEU B C 1
ATOM 1596 O O . LEU B 1 67 ? 18.266 13.062 0.606 1 88.19 67 LEU B O 1
ATOM 1600 N N . ASP B 1 68 ? 16.828 11.352 0.376 1 87.25 68 ASP B N 1
ATOM 1601 C CA . ASP B 1 68 ? 16.078 11.703 1.572 1 87.25 68 ASP B CA 1
ATOM 1602 C C . ASP B 1 68 ? 16.922 11.539 2.83 1 87.25 68 ASP B C 1
ATOM 1604 O O . ASP B 1 68 ? 16.797 12.312 3.779 1 87.25 68 ASP B O 1
ATOM 1608 N N . LEU B 1 69 ? 17.781 10.508 2.83 1 85.56 69 LEU B N 1
ATOM 1609 C CA . LEU B 1 69 ? 18.688 10.312 3.965 1 85.56 69 LEU B CA 1
ATOM 1610 C C . LEU B 1 69 ? 19.672 11.461 4.078 1 85.56 69 LEU B C 1
ATOM 1612 O O . LEU B 1 69 ? 19.953 11.945 5.176 1 85.56 69 LEU B O 1
ATOM 1616 N N . ILE B 1 70 ? 20.156 11.891 2.949 1 84.69 70 ILE B N 1
ATOM 1617 C CA . ILE B 1 70 ? 21.109 12.992 2.908 1 84.69 70 ILE B CA 1
ATOM 1618 C C . ILE B 1 70 ? 20.422 14.289 3.328 1 84.69 70 ILE B C 1
ATOM 1620 O O . ILE B 1 70 ? 21 15.117 4.023 1 84.69 70 ILE B O 1
ATOM 1624 N N . SER B 1 71 ? 19.188 14.445 2.93 1 82.81 71 SER B N 1
ATOM 1625 C CA . SER B 1 71 ? 18.453 15.672 3.227 1 82.81 71 SER B CA 1
ATOM 1626 C C . SER B 1 71 ? 18.141 15.781 4.715 1 82.81 71 SER B C 1
ATOM 1628 O O . SER B 1 71 ? 17.859 16.875 5.219 1 82.81 71 SER B O 1
ATOM 1630 N N . LEU B 1 72 ? 18.078 14.656 5.395 1 77 72 LEU B N 1
ATOM 1631 C CA . LEU B 1 72 ? 17.891 14.688 6.84 1 77 72 LEU B CA 1
ATOM 1632 C C . LEU B 1 72 ? 19.062 15.391 7.523 1 77 72 LEU B C 1
ATOM 1634 O O . LEU B 1 72 ? 18.891 15.992 8.586 1 77 72 LEU B O 1
ATOM 1638 N N . CYS B 1 73 ? 20.156 15.336 6.914 1 76.81 73 CYS B N 1
ATOM 1639 C CA . CYS B 1 73 ? 21.359 15.93 7.477 1 76.81 73 CYS B CA 1
ATOM 1640 C C . CYS B 1 73 ? 21.547 17.359 6.988 1 76.81 73 CYS B C 1
ATOM 1642 O O . CYS B 1 73 ? 22.344 18.109 7.539 1 76.81 73 CYS B O 1
ATOM 1644 N N . SER B 1 74 ? 20.891 17.703 5.941 1 76.31 74 SER B N 1
ATOM 1645 C CA . SER B 1 74 ? 21.062 19.031 5.367 1 76.31 74 SER B CA 1
ATOM 1646 C C . SER B 1 74 ? 19.703 19.688 5.07 1 76.31 74 SER B C 1
ATOM 1648 O O . SER B 1 74 ? 19.016 19.281 4.125 1 76.31 74 SER B O 1
ATOM 1650 N N . ASP B 1 75 ? 19.281 20.516 5.828 1 70.62 75 ASP B N 1
ATOM 1651 C CA . ASP B 1 75 ? 18.031 21.234 5.637 1 70.62 75 ASP B CA 1
ATOM 1652 C C . ASP B 1 75 ? 18.062 22.078 4.371 1 70.62 75 ASP B C 1
ATOM 1654 O O . ASP B 1 75 ? 17.031 22.328 3.752 1 70.62 75 ASP B O 1
ATOM 1658 N N . GLU B 1 76 ? 19.281 22.453 3.98 1 70.81 76 GLU B N 1
ATOM 1659 C CA . GLU B 1 76 ? 19.422 23.312 2.807 1 70.81 76 GLU B CA 1
ATOM 1660 C C . GLU B 1 76 ? 19.016 22.578 1.534 1 70.81 76 GLU B C 1
ATOM 1662 O O . GLU B 1 76 ? 18.391 23.156 0.643 1 70.81 76 GLU B O 1
ATOM 1667 N N . LEU B 1 77 ? 19.312 21.375 1.483 1 71.12 77 LEU B N 1
ATOM 1668 C CA . LEU B 1 77 ? 19 20.594 0.297 1 71.12 77 LEU B CA 1
ATOM 1669 C C . LEU B 1 77 ? 17.484 20.422 0.142 1 71.12 77 LEU B C 1
ATOM 1671 O O . LEU B 1 77 ? 16.969 20.453 -0.975 1 71.12 77 LEU B O 1
ATOM 1675 N N . ARG B 1 78 ? 16.844 20.344 1.224 1 69.88 78 ARG B N 1
ATOM 1676 C CA . ARG B 1 78 ? 15.406 20.094 1.229 1 69.88 78 ARG B CA 1
ATOM 1677 C C . ARG B 1 78 ? 14.633 21.297 0.7 1 69.88 78 ARG B C 1
ATOM 1679 O O . ARG B 1 78 ? 13.531 21.156 0.165 1 69.88 78 ARG B O 1
ATOM 1686 N N . SER B 1 79 ? 15.312 22.469 0.79 1 70.25 79 SER B N 1
ATOM 1687 C CA . SER B 1 79 ? 14.617 23.688 0.425 1 70.25 79 SER B CA 1
ATOM 1688 C C . SER B 1 79 ? 14.875 24.062 -1.034 1 70.25 79 SER B C 1
ATOM 1690 O O . SER B 1 79 ? 14.227 24.953 -1.575 1 70.25 79 SER B O 1
ATOM 1692 N N . LYS B 1 80 ? 15.727 23.312 -1.708 1 79.12 80 LYS B N 1
ATOM 1693 C CA . LYS B 1 80 ? 16.016 23.594 -3.109 1 79.12 80 LYS B CA 1
ATOM 1694 C C . LYS B 1 80 ? 14.922 23.047 -4.023 1 79.12 80 LYS B C 1
ATOM 1696 O O . LYS B 1 80 ? 14.539 21.891 -3.91 1 79.12 80 LYS B O 1
ATOM 1701 N N . SER B 1 81 ? 14.398 23.891 -4.84 1 79.81 81 SER B N 1
ATOM 1702 C CA . SER B 1 81 ? 13.328 23.516 -5.762 1 79.81 81 SER B CA 1
ATOM 1703 C C . SER B 1 81 ? 13.758 22.359 -6.672 1 79.81 81 SER B C 1
ATOM 1705 O O . SER B 1 81 ? 12.969 21.469 -6.977 1 79.81 81 SER B O 1
ATOM 1707 N N . GLY B 1 82 ? 14.969 22.406 -7.082 1 81.38 82 GLY B N 1
ATOM 1708 C CA . GLY B 1 82 ? 15.492 21.344 -7.934 1 81.38 82 GLY B CA 1
ATOM 1709 C C . GLY B 1 82 ? 15.461 19.984 -7.27 1 81.38 82 GLY B C 1
ATOM 1710 O O . GLY B 1 82 ? 15.148 18.984 -7.918 1 81.38 82 GLY B O 1
ATOM 1711 N N . TYR B 1 83 ? 15.664 19.984 -5.988 1 82.69 83 TYR B N 1
ATOM 1712 C CA . TYR B 1 83 ? 15.648 18.734 -5.227 1 82.69 83 TYR B CA 1
ATOM 1713 C C . TYR B 1 83 ? 14.242 18.172 -5.129 1 82.69 83 TYR B C 1
ATOM 1715 O O . TYR B 1 83 ? 14.031 16.969 -5.332 1 82.69 83 TYR B O 1
ATOM 1723 N N . ILE B 1 84 ? 13.281 18.969 -4.918 1 81.38 84 ILE B N 1
ATOM 1724 C CA . ILE B 1 84 ? 11.898 18.547 -4.754 1 81.38 84 ILE B CA 1
ATOM 1725 C C . ILE B 1 84 ? 11.375 17.969 -6.074 1 81.38 84 ILE B C 1
ATOM 1727 O O . ILE B 1 84 ? 10.734 16.922 -6.09 1 81.38 84 ILE B O 1
ATOM 1731 N N . THR B 1 85 ? 11.758 18.672 -7.129 1 85.5 85 THR B N 1
ATOM 1732 C CA . THR B 1 85 ? 11.289 18.234 -8.438 1 85.5 85 THR B CA 1
ATOM 1733 C C . THR B 1 85 ? 11.938 16.906 -8.812 1 85.5 85 THR B C 1
ATOM 1735 O O . THR B 1 85 ? 11.258 15.992 -9.297 1 85.5 85 THR B O 1
ATOM 1738 N N . ALA B 1 86 ? 13.219 16.875 -8.648 1 87.75 86 ALA B N 1
ATOM 1739 C CA . ALA B 1 86 ? 13.93 15.648 -8.969 1 87.75 86 ALA B CA 1
ATOM 1740 C C . ALA B 1 86 ? 13.414 14.484 -8.133 1 87.75 86 ALA B C 1
ATOM 1742 O O . ALA B 1 86 ? 13.234 13.375 -8.641 1 87.75 86 ALA B O 1
ATOM 1743 N N . ARG B 1 87 ? 13.188 14.703 -6.93 1 90.19 87 ARG B N 1
ATOM 1744 C CA . ARG B 1 87 ? 12.672 13.68 -6.02 1 90.19 87 ARG B CA 1
ATOM 1745 C C . ARG B 1 87 ? 11.297 13.195 -6.465 1 90.19 87 ARG B C 1
ATOM 1747 O O . ARG B 1 87 ? 11.047 11.984 -6.496 1 90.19 87 ARG B O 1
ATOM 1754 N N . LEU B 1 88 ? 10.469 14.109 -6.906 1 89.31 88 LEU B N 1
ATOM 1755 C CA . LEU B 1 88 ? 9.117 13.758 -7.328 1 89.31 88 LEU B CA 1
ATOM 1756 C C . LEU B 1 88 ? 9.141 12.977 -8.633 1 89.31 88 LEU B C 1
ATOM 1758 O O . LEU B 1 88 ? 8.422 11.977 -8.781 1 89.31 88 LEU B O 1
ATOM 1762 N N . VAL B 1 89 ? 9.969 13.43 -9.469 1 91.56 89 VAL B N 1
ATOM 1763 C CA . VAL B 1 89 ? 10.047 12.773 -10.773 1 91.56 89 VAL B CA 1
ATOM 1764 C C . VAL B 1 89 ? 10.57 11.352 -10.602 1 91.56 89 VAL B C 1
ATOM 1766 O O . VAL B 1 89 ? 10.008 10.406 -11.172 1 91.56 89 VAL B O 1
ATOM 1769 N N . LEU B 1 90 ? 11.555 11.188 -9.867 1 93.62 90 LEU B N 1
ATOM 1770 C CA . LEU B 1 90 ? 12.141 9.867 -9.648 1 93.62 90 LEU B CA 1
ATOM 1771 C C . LEU B 1 90 ? 11.156 8.953 -8.93 1 93.62 90 LEU B C 1
ATOM 1773 O O . LEU B 1 90 ? 11.055 7.77 -9.25 1 93.62 90 LEU B O 1
ATOM 1777 N N . LEU B 1 91 ? 10.438 9.484 -8.055 1 92.62 91 LEU B N 1
ATOM 1778 C CA . LEU B 1 91 ? 9.461 8.703 -7.301 1 92.62 91 LEU B CA 1
ATOM 1779 C C . LEU B 1 91 ? 8.328 8.234 -8.203 1 92.62 91 LEU B C 1
ATOM 1781 O O . LEU B 1 91 ? 7.902 7.082 -8.133 1 92.62 91 LEU B O 1
ATOM 1785 N N . TYR B 1 92 ? 7.91 9.094 -9.094 1 93.25 92 TYR B N 1
ATOM 1786 C CA . TYR B 1 92 ? 6.793 8.742 -9.961 1 93.25 92 TYR B CA 1
ATOM 1787 C C . TYR B 1 92 ? 7.23 7.758 -11.039 1 93.25 92 TYR B C 1
ATOM 1789 O O . TYR B 1 92 ? 6.516 6.801 -11.344 1 93.25 92 TYR B O 1
ATOM 1797 N N . ILE B 1 93 ? 8.367 8.031 -11.547 1 93.31 93 ILE B N 1
ATOM 1798 C CA . ILE B 1 93 ? 8.898 7.113 -12.547 1 93.31 93 ILE B CA 1
ATOM 1799 C C . ILE B 1 93 ? 9.141 5.746 -11.922 1 93.31 93 ILE B C 1
ATOM 1801 O O . ILE B 1 93 ? 8.75 4.719 -12.484 1 93.31 93 ILE B O 1
ATOM 1805 N N . GLY B 1 94 ? 9.789 5.762 -10.758 1 94.62 94 GLY B N 1
ATOM 1806 C CA . GLY B 1 94 ? 10.078 4.508 -10.078 1 94.62 94 GLY B CA 1
ATOM 1807 C C . GLY B 1 94 ? 8.828 3.736 -9.695 1 94.62 94 GLY B C 1
ATOM 1808 O O . GLY B 1 94 ? 8.75 2.525 -9.922 1 94.62 94 GLY B O 1
ATOM 1809 N N . SER B 1 95 ? 7.875 4.391 -9.164 1 93.19 95 SER B N 1
ATOM 1810 C CA . SER B 1 95 ? 6.633 3.742 -8.75 1 93.19 95 SER B CA 1
ATOM 1811 C C . SER B 1 95 ? 5.852 3.236 -9.961 1 93.19 95 SER B C 1
ATOM 1813 O O . SER B 1 95 ? 5.242 2.164 -9.906 1 93.19 95 SER B O 1
ATOM 1815 N N . ALA B 1 96 ? 5.828 4.027 -10.992 1 92.88 96 ALA B N 1
ATOM 1816 C CA . ALA B 1 96 ? 5.133 3.611 -12.211 1 92.88 96 ALA B CA 1
ATOM 1817 C C . ALA B 1 96 ? 5.773 2.359 -12.805 1 92.88 96 ALA B C 1
ATOM 1819 O O . ALA B 1 96 ? 5.074 1.429 -13.211 1 92.88 96 ALA B O 1
ATOM 1820 N N . ALA B 1 97 ? 7.031 2.412 -12.875 1 94.69 97 ALA B N 1
ATOM 1821 C CA . ALA B 1 97 ? 7.75 1.254 -13.398 1 94.69 97 ALA B CA 1
ATOM 1822 C C . ALA B 1 97 ? 7.449 0.002 -12.586 1 94.69 97 ALA B C 1
ATOM 1824 O O . ALA B 1 97 ? 7.203 -1.069 -13.141 1 94.69 97 ALA B O 1
ATOM 1825 N N . LEU B 1 98 ? 7.484 0.093 -11.289 1 94.06 98 LEU B N 1
ATOM 1826 C CA . LEU B 1 98 ? 7.172 -1.038 -10.422 1 94.06 98 LEU B CA 1
ATOM 1827 C C . LEU B 1 98 ? 5.742 -1.52 -10.648 1 94.06 98 LEU B C 1
ATOM 1829 O O . LEU B 1 98 ? 5.5 -2.723 -10.773 1 94.06 98 LEU B O 1
ATOM 1833 N N . LEU B 1 99 ? 4.855 -0.605 -10.75 1 92.88 99 LEU B N 1
ATOM 1834 C CA . LEU B 1 99 ? 3.447 -0.945 -10.922 1 92.88 99 LEU B CA 1
ATOM 1835 C C . LEU B 1 99 ? 3.221 -1.662 -12.25 1 92.88 99 LEU B C 1
ATOM 1837 O O . LEU B 1 99 ? 2.557 -2.701 -12.297 1 92.88 99 LEU B O 1
ATOM 1841 N N . ILE B 1 100 ? 3.783 -1.097 -13.234 1 92.25 100 ILE B N 1
ATOM 1842 C CA . ILE B 1 100 ? 3.625 -1.705 -14.547 1 92.25 100 ILE B CA 1
ATOM 1843 C C . ILE B 1 100 ? 4.242 -3.102 -14.555 1 92.25 100 ILE B C 1
ATOM 1845 O O . ILE B 1 100 ? 3.664 -4.043 -15.102 1 92.25 100 ILE B O 1
ATOM 1849 N N . GLY B 1 101 ? 5.434 -3.213 -13.969 1 92.56 101 GLY B N 1
ATOM 1850 C CA . GLY B 1 101 ? 6.066 -4.52 -13.891 1 92.56 101 GLY B CA 1
ATOM 1851 C C . GLY B 1 101 ? 5.215 -5.555 -13.18 1 92.56 101 GLY B C 1
ATOM 1852 O O . GLY B 1 101 ? 5.059 -6.676 -13.664 1 92.56 101 GLY B O 1
ATOM 1853 N N . ILE B 1 102 ? 4.652 -5.211 -12.078 1 91.5 102 ILE B N 1
ATOM 1854 C CA . ILE B 1 102 ? 3.834 -6.125 -11.289 1 91.5 102 ILE B CA 1
ATOM 1855 C C . ILE B 1 102 ? 2.551 -6.457 -12.047 1 91.5 102 ILE B C 1
ATOM 1857 O O . ILE B 1 102 ? 2.09 -7.602 -12.031 1 91.5 102 ILE B O 1
ATOM 1861 N N . LEU B 1 103 ? 1.979 -5.477 -12.758 1 90.31 103 LEU B N 1
ATOM 1862 C CA . LEU B 1 103 ? 0.75 -5.699 -13.508 1 90.31 103 LEU B CA 1
ATOM 1863 C C . LEU B 1 103 ? 0.995 -6.648 -14.68 1 90.31 103 LEU B C 1
ATOM 1865 O O . LEU B 1 103 ? 0.175 -7.527 -14.953 1 90.31 103 LEU B O 1
ATOM 1869 N N . VAL B 1 104 ? 2.053 -6.414 -15.344 1 88.75 104 VAL B N 1
ATOM 1870 C CA . VAL B 1 104 ? 2.393 -7.289 -16.469 1 88.75 104 VAL B CA 1
ATOM 1871 C C . VAL B 1 104 ? 2.607 -8.711 -15.961 1 88.75 104 VAL B C 1
ATOM 1873 O O . VAL B 1 104 ? 2.148 -9.672 -16.578 1 88.75 104 VAL B O 1
ATOM 1876 N N . PHE B 1 105 ? 3.299 -8.867 -14.828 1 87.81 105 PHE B N 1
ATOM 1877 C CA . PHE B 1 105 ? 3.516 -10.195 -14.266 1 87.81 105 PHE B CA 1
ATOM 1878 C C . PHE B 1 105 ? 2.191 -10.844 -13.891 1 87.81 105 PHE B C 1
ATOM 1880 O O . PHE B 1 105 ? 1.978 -12.031 -14.148 1 87.81 105 PHE B O 1
ATOM 1887 N N . THR B 1 106 ? 1.397 -10.117 -13.305 1 86.31 106 THR B N 1
ATOM 1888 C CA . THR B 1 106 ? 0.112 -10.625 -12.844 1 86.31 106 THR B CA 1
ATOM 1889 C C . THR B 1 106 ? -0.767 -11.031 -14.023 1 86.31 106 THR B C 1
ATOM 1891 O O . THR B 1 106 ? -1.511 -12.008 -13.945 1 86.31 106 THR B O 1
ATOM 1894 N N . GLY B 1 107 ? -0.744 -10.328 -15.047 1 84.38 107 GLY B N 1
ATOM 1895 C CA . GLY B 1 107 ? -1.613 -10.562 -16.188 1 84.38 107 GLY B CA 1
ATOM 1896 C C . GLY B 1 107 ? -1.086 -11.633 -17.125 1 84.38 107 GLY B C 1
ATOM 1897 O O . GLY B 1 107 ? -1.86 -12.398 -17.703 1 84.38 107 GLY B O 1
ATOM 1898 N N . LYS B 1 108 ? 0.139 -11.719 -17.297 1 82.94 108 LYS B N 1
ATOM 1899 C CA . LYS B 1 108 ? 0.686 -12.578 -18.344 1 82.94 108 LYS B CA 1
ATOM 1900 C C . LYS B 1 108 ? 1.283 -13.852 -17.75 1 82.94 108 LYS B C 1
ATOM 1902 O O . LYS B 1 108 ? 1.298 -14.898 -18.406 1 82.94 108 LYS B O 1
ATOM 1907 N N . VAL B 1 109 ? 1.698 -13.75 -16.562 1 76.94 109 VAL B N 1
ATOM 1908 C CA . VAL B 1 109 ? 2.424 -14.906 -16.031 1 76.94 109 VAL B CA 1
ATOM 1909 C C . VAL B 1 109 ? 1.611 -15.562 -14.93 1 76.94 109 VAL B C 1
ATOM 1911 O O . VAL B 1 109 ? 1.336 -16.766 -14.984 1 76.94 109 VAL B O 1
ATOM 1914 N N . GLY B 1 110 ? 1.254 -14.781 -13.922 1 74.38 110 GLY B N 1
ATOM 1915 C CA . GLY B 1 110 ? 0.656 -15.359 -12.734 1 74.38 110 GLY B CA 1
ATOM 1916 C C . GLY B 1 110 ? -0.853 -15.484 -12.82 1 74.38 110 GLY B C 1
ATOM 1917 O O . GLY B 1 110 ? -1.447 -16.359 -12.188 1 74.38 110 GLY B O 1
ATOM 1918 N N . TYR B 1 111 ? -1.516 -14.688 -13.664 1 77.19 111 TYR B N 1
ATOM 1919 C CA . TYR B 1 111 ? -2.971 -14.664 -13.766 1 77.19 111 TYR B CA 1
ATOM 1920 C C . TYR B 1 111 ? -3.611 -14.562 -12.383 1 77.19 111 TYR B C 1
ATOM 1922 O O . TYR B 1 111 ? -4.59 -15.258 -12.094 1 77.19 111 TYR B O 1
ATOM 1930 N N . ALA B 1 112 ? -2.947 -13.922 -11.547 1 81.56 112 ALA B N 1
ATOM 1931 C CA . ALA B 1 112 ? -3.391 -13.812 -10.164 1 81.56 112 ALA B CA 1
ATOM 1932 C C . ALA B 1 112 ? -3.926 -12.414 -9.867 1 81.56 112 ALA B C 1
ATOM 1934 O O . ALA B 1 112 ? -3.502 -11.773 -8.906 1 81.56 112 ALA B O 1
ATOM 1935 N N . TRP B 1 113 ? -4.949 -12.039 -10.625 1 84.75 113 TRP B N 1
ATOM 1936 C CA . TRP B 1 113 ? -5.516 -10.703 -10.516 1 84.75 113 TRP B CA 1
ATOM 1937 C C . TRP B 1 113 ? -6.242 -10.523 -9.18 1 84.75 113 TRP B C 1
ATOM 1939 O O . TRP B 1 113 ? -6.176 -9.461 -8.57 1 84.75 113 TRP B O 1
ATOM 1949 N N . SER B 1 114 ? -6.871 -11.562 -8.781 1 87.06 114 SER B N 1
ATOM 1950 C CA . SER B 1 114 ? -7.613 -11.477 -7.523 1 87.06 114 SER B CA 1
ATOM 1951 C C . SER B 1 114 ? -6.672 -11.344 -6.332 1 87.06 114 SER B C 1
ATOM 1953 O O . SER B 1 114 ? -6.922 -10.555 -5.426 1 87.06 114 SER B O 1
ATOM 1955 N N . TYR B 1 115 ? -5.621 -12.086 -6.43 1 85.56 115 TYR B N 1
ATOM 1956 C CA . TYR B 1 115 ? -4.617 -12.008 -5.375 1 85.56 115 TYR B CA 1
ATOM 1957 C C . TYR B 1 115 ? -3.973 -10.625 -5.336 1 85.56 115 TYR B C 1
ATOM 1959 O O . TYR B 1 115 ? -3.756 -10.062 -4.262 1 85.56 115 TYR B O 1
ATOM 1967 N N . PHE B 1 116 ? -3.742 -10.07 -6.496 1 88.56 116 PHE B N 1
ATOM 1968 C CA . PHE B 1 116 ? -3.16 -8.742 -6.598 1 88.56 116 PHE B CA 1
ATOM 1969 C C . PHE B 1 116 ? -4.09 -7.695 -5.992 1 88.56 116 PHE B C 1
ATOM 1971 O O . PHE B 1 116 ? -3.664 -6.867 -5.184 1 88.56 116 PHE B O 1
ATOM 1978 N N . ALA B 1 117 ? -5.312 -7.742 -6.34 1 90.19 117 ALA B N 1
ATOM 1979 C CA . ALA B 1 117 ? -6.293 -6.766 -5.867 1 90.19 117 ALA B CA 1
ATOM 1980 C C . ALA B 1 117 ? -6.445 -6.836 -4.348 1 90.19 117 ALA B C 1
ATOM 1982 O O . ALA B 1 117 ? -6.457 -5.805 -3.672 1 90.19 117 ALA B O 1
ATOM 1983 N N . ALA B 1 118 ? -6.48 -7.973 -3.824 1 90.56 118 ALA B N 1
ATOM 1984 C CA . ALA B 1 118 ? -6.645 -8.156 -2.385 1 90.56 118 ALA B CA 1
ATOM 1985 C C . ALA B 1 118 ? -5.41 -7.668 -1.628 1 90.56 118 ALA B C 1
ATOM 1987 O O . ALA B 1 118 ? -5.531 -7.055 -0.565 1 90.56 118 ALA B O 1
ATOM 1988 N N . THR B 1 119 ? -4.25 -7.906 -2.115 1 91.38 119 THR B N 1
ATOM 1989 C CA . THR B 1 119 ? -3.006 -7.492 -1.482 1 91.38 119 THR B CA 1
ATOM 1990 C C . THR B 1 119 ? -2.885 -5.973 -1.471 1 91.38 119 THR B C 1
ATOM 1992 O O . THR B 1 119 ? -2.564 -5.375 -0.44 1 91.38 119 THR B O 1
ATOM 1995 N N . VAL B 1 120 ? -3.164 -5.375 -2.619 1 91.69 120 VAL B N 1
ATOM 1996 C CA . VAL B 1 120 ? -3.117 -3.92 -2.717 1 91.69 120 VAL B CA 1
ATOM 1997 C C . VAL B 1 120 ? -4.141 -3.303 -1.767 1 91.69 120 VAL B C 1
ATOM 1999 O O . VAL B 1 120 ? -3.838 -2.344 -1.055 1 91.69 120 VAL B O 1
ATOM 2002 N N . GLY B 1 121 ? -5.301 -3.891 -1.774 1 92.12 121 GLY B N 1
ATOM 2003 C CA . GLY B 1 121 ? -6.32 -3.4 -0.861 1 92.12 121 GLY B CA 1
ATOM 2004 C C . GLY B 1 121 ? -5.914 -3.502 0.597 1 92.12 121 GLY B C 1
ATOM 2005 O O . GLY B 1 121 ? -6.176 -2.59 1.384 1 92.12 121 GLY B O 1
ATOM 2006 N N . CYS B 1 122 ? -5.266 -4.531 0.922 1 91.44 122 CYS B N 1
ATOM 2007 C CA . CYS B 1 122 ? -4.793 -4.746 2.285 1 91.44 122 CYS B CA 1
ATOM 2008 C C . CYS B 1 122 ? -3.748 -3.705 2.668 1 91.44 122 CYS B C 1
ATOM 2010 O O . CYS B 1 122 ? -3.824 -3.107 3.744 1 91.44 122 CYS B O 1
ATOM 2012 N N . VAL B 1 123 ? -2.805 -3.469 1.785 1 91.44 123 VAL B N 1
ATOM 2013 C CA . VAL B 1 123 ? -1.732 -2.518 2.059 1 91.44 123 VAL B CA 1
ATOM 2014 C C . VAL B 1 123 ? -2.312 -1.112 2.205 1 91.44 123 VAL B C 1
ATOM 2016 O O . VAL B 1 123 ? -1.912 -0.359 3.094 1 91.44 123 VAL B O 1
ATOM 2019 N N . LEU B 1 124 ? -3.266 -0.805 1.389 1 91.06 124 LEU B N 1
ATOM 2020 C CA . LEU B 1 124 ? -3.939 0.484 1.5 1 91.06 124 LEU B CA 1
ATOM 2021 C C . LEU B 1 124 ? -4.66 0.605 2.838 1 91.06 124 LEU B C 1
ATOM 2023 O O . LEU B 1 124 ? -4.629 1.663 3.473 1 91.06 124 LEU B O 1
ATOM 2027 N N . GLY B 1 125 ? -5.273 -0.457 3.217 1 89.75 125 GLY B N 1
ATOM 2028 C CA . GLY B 1 125 ? -5.922 -0.456 4.52 1 89.75 125 GLY B CA 1
ATOM 2029 C C . GLY B 1 125 ? -4.961 -0.205 5.664 1 89.75 125 GLY B C 1
ATOM 2030 O O . GLY B 1 125 ? -5.266 0.569 6.578 1 89.75 125 GLY B O 1
ATOM 2031 N N . ILE B 1 126 ? -3.857 -0.82 5.609 1 88.81 126 ILE B N 1
ATOM 2032 C CA . ILE B 1 126 ? -2.838 -0.655 6.641 1 88.81 126 ILE B CA 1
ATOM 2033 C C . ILE B 1 126 ? -2.328 0.785 6.637 1 88.81 126 ILE B C 1
ATOM 2035 O O . ILE B 1 126 ? -2.096 1.37 7.695 1 88.81 126 ILE B O 1
ATOM 2039 N N . GLN B 1 127 ? -2.232 1.319 5.496 1 87.56 127 GLN B N 1
ATOM 2040 C CA . GLN B 1 127 ? -1.779 2.701 5.391 1 87.56 127 GLN B CA 1
ATOM 2041 C C . GLN B 1 127 ? -2.781 3.658 6.035 1 87.56 127 GLN B C 1
ATOM 2043 O O . GLN B 1 127 ? -2.391 4.613 6.711 1 87.56 127 GLN B O 1
ATOM 2048 N N . VAL B 1 128 ? -3.967 3.441 5.762 1 87.38 128 VAL B N 1
ATOM 2049 C CA . VAL B 1 128 ? -5 4.281 6.359 1 87.38 128 VAL B CA 1
ATOM 2050 C C . VAL B 1 128 ? -4.965 4.141 7.879 1 87.38 128 VAL B C 1
ATOM 2052 O O . VAL B 1 128 ? -5.152 5.121 8.602 1 87.38 128 VAL B O 1
ATOM 2055 N N . ALA B 1 129 ? -4.699 2.965 8.32 1 87.06 129 ALA B N 1
ATOM 2056 C CA . ALA B 1 129 ? -4.594 2.742 9.758 1 87.06 129 ALA B CA 1
ATOM 2057 C C . ALA B 1 129 ? -3.418 3.518 10.344 1 87.06 129 ALA B C 1
ATOM 2059 O O . ALA B 1 129 ? -3.523 4.078 11.438 1 87.06 129 ALA B O 1
ATOM 2060 N N . ILE B 1 130 ? -2.338 3.535 9.609 1 81.81 130 ILE B N 1
ATOM 2061 C CA . ILE B 1 130 ? -1.158 4.273 10.047 1 81.81 130 ILE B CA 1
ATOM 2062 C C . ILE B 1 130 ? -1.457 5.773 10.047 1 81.81 130 ILE B C 1
ATOM 2064 O O . ILE B 1 130 ? -1.142 6.477 11.008 1 81.81 130 ILE B O 1
ATOM 2068 N N . LEU B 1 131 ? -2.08 6.258 9.016 1 80.44 131 LEU B N 1
ATOM 2069 C CA . LEU B 1 131 ? -2.441 7.664 8.906 1 80.44 131 LEU B CA 1
ATOM 2070 C C . LEU B 1 131 ? -3.43 8.062 10 1 80.44 131 LEU B C 1
ATOM 2072 O O . LEU B 1 131 ? -3.385 9.188 10.508 1 80.44 131 LEU B O 1
ATOM 2076 N N . ALA B 1 132 ? -4.324 7.172 10.336 1 83.19 132 ALA B N 1
ATOM 2077 C CA . ALA B 1 132 ? -5.324 7.438 11.367 1 83.19 132 ALA B CA 1
ATOM 2078 C C . ALA B 1 132 ? -4.672 7.641 12.727 1 83.19 132 ALA B C 1
ATOM 2080 O O . ALA B 1 132 ? -5.102 8.5 13.508 1 83.19 132 ALA B O 1
ATOM 2081 N N . VAL B 1 133 ? -3.629 6.898 12.969 1 80.06 133 VAL B N 1
ATOM 2082 C CA . VAL B 1 133 ? -2.912 7.047 14.227 1 80.06 133 VAL B CA 1
ATOM 2083 C C . VAL B 1 133 ? -2.197 8.398 14.258 1 80.06 133 VAL B C 1
ATOM 2085 O O . VAL B 1 133 ? -2.217 9.094 15.273 1 80.06 133 VAL B O 1
ATOM 2088 N N . ILE B 1 134 ? -1.604 8.797 13.164 1 77 134 ILE B N 1
ATOM 2089 C CA . ILE B 1 134 ? -0.871 10.055 13.086 1 77 134 ILE B CA 1
ATOM 2090 C C . ILE B 1 134 ? -1.844 11.227 13.203 1 77 134 ILE B C 1
ATOM 2092 O O . ILE B 1 134 ? -1.575 12.203 13.914 1 77 134 ILE B O 1
ATOM 2096 N N . SER B 1 135 ? -2.977 11.125 12.586 1 75.62 135 SER B N 1
ATOM 2097 C CA . SER B 1 135 ? -3.979 12.188 12.617 1 75.62 135 SER B CA 1
ATOM 2098 C C . SER B 1 135 ? -4.598 12.312 14.008 1 75.62 135 SER B C 1
ATOM 2100 O O . SER B 1 135 ? -4.93 13.414 14.445 1 75.62 135 SER B O 1
ATOM 2102 N N . SER B 1 136 ? -4.828 11.211 14.711 1 76.56 136 SER B N 1
ATOM 2103 C CA . SER B 1 136 ? -5.395 11.242 16.062 1 76.56 136 SER B CA 1
ATOM 2104 C C . SER B 1 136 ? -4.441 11.906 17.047 1 76.56 136 SER B C 1
ATOM 2106 O O . SER B 1 136 ? -4.875 12.648 17.938 1 76.56 136 SER B O 1
ATOM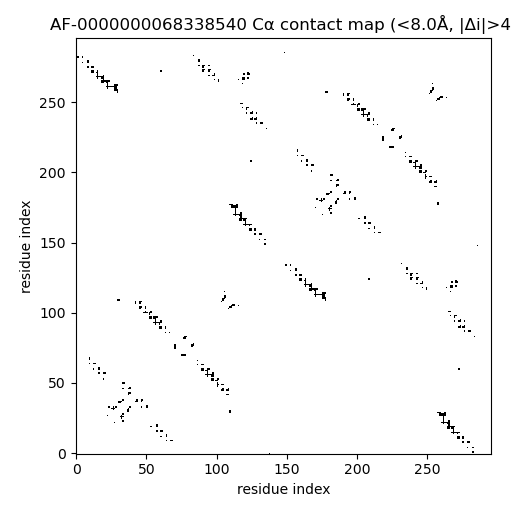 2108 N N . ARG B 1 137 ? -3.199 11.742 16.875 1 73.56 137 ARG B N 1
ATOM 2109 C CA . ARG B 1 137 ? -2.207 12.367 17.75 1 73.56 137 ARG B CA 1
ATOM 2110 C C . ARG B 1 137 ? -2.141 13.867 17.516 1 73.56 137 ARG B C 1
ATOM 2112 O O . ARG B 1 137 ? -1.986 14.641 18.469 1 73.56 137 ARG B O 1
ATOM 2119 N N . CYS B 1 138 ? -2.27 14.219 16.312 1 68.56 138 CYS B N 1
ATOM 2120 C CA . CYS B 1 138 ? -2.248 15.641 15.984 1 68.56 138 CYS B CA 1
ATOM 2121 C C . CYS B 1 138 ? -3.471 16.344 16.547 1 68.56 138 CYS B C 1
ATOM 2123 O O . CYS B 1 138 ? -3.369 17.484 17.031 1 68.56 138 CYS B O 1
ATOM 2125 N N . SER B 1 139 ? -4.559 15.688 16.5 1 68.56 139 SER B N 1
ATOM 2126 C CA . SER B 1 139 ? -5.777 16.281 17.031 1 68.56 139 SER B CA 1
ATOM 2127 C C . SER B 1 139 ? -5.73 16.391 18.547 1 68.56 139 SER B C 1
ATOM 2129 O O . SER B 1 139 ? -6.168 17.391 19.125 1 68.56 139 SER B O 1
ATOM 2131 N N . THR B 1 140 ? -5.172 15.359 19.141 1 71 140 THR B N 1
ATOM 2132 C CA . THR B 1 140 ? -5.066 15.375 20.594 1 71 140 THR B CA 1
ATOM 2133 C C . THR B 1 140 ? -4.113 16.469 21.062 1 71 140 THR B C 1
ATOM 2135 O O . THR B 1 140 ? -4.371 17.141 22.062 1 71 140 THR B O 1
ATOM 2138 N N . THR B 1 141 ? -3.068 16.672 20.328 1 68.31 141 THR B N 1
ATOM 2139 C CA . THR B 1 141 ? -2.105 17.703 20.688 1 68.31 141 THR B CA 1
ATOM 2140 C C . THR B 1 141 ? -2.705 19.094 20.5 1 68.31 141 THR B C 1
ATOM 2142 O O . THR B 1 141 ? -2.484 19.984 21.328 1 68.31 141 THR B O 1
ATOM 2145 N N . ARG B 1 142 ? -3.496 19.219 19.531 1 69.19 142 ARG B N 1
ATOM 2146 C CA . ARG B 1 142 ? -4.145 20.5 19.281 1 69.19 142 ARG B CA 1
ATOM 2147 C C . ARG B 1 142 ? -5.168 20.828 20.359 1 69.19 142 ARG B C 1
ATOM 2149 O O . ARG B 1 142 ? -5.246 21.969 20.828 1 69.19 142 ARG B O 1
ATOM 2156 N N . GLN B 1 143 ? -5.863 19.844 20.75 1 67.62 143 GLN B N 1
ATOM 2157 C CA . GLN B 1 143 ? -6.863 20.047 21.797 1 67.62 143 GLN B CA 1
ATOM 2158 C C . GLN B 1 143 ? -6.207 20.391 23.125 1 67.62 143 GLN B C 1
ATOM 2160 O O . GLN B 1 143 ? -6.703 21.234 23.859 1 67.62 143 GLN B O 1
ATOM 2165 N N . ARG B 1 144 ? -5.102 19.828 23.406 1 68.69 144 ARG B N 1
ATOM 2166 C CA . ARG B 1 144 ? -4.379 20.094 24.641 1 68.69 144 ARG B CA 1
ATOM 2167 C C . ARG B 1 144 ? -3.824 21.516 24.656 1 68.69 144 ARG B C 1
ATOM 2169 O O . ARG B 1 144 ? -3.854 22.188 25.703 1 68.69 144 ARG B O 1
ATOM 2176 N N . ARG B 1 145 ? -3.502 22.047 23.594 1 70.69 145 ARG B N 1
ATOM 2177 C CA . ARG B 1 145 ? -2.947 23.391 23.484 1 70.69 145 ARG B CA 1
ATOM 2178 C C . ARG B 1 145 ? -4.035 24.453 23.656 1 70.69 145 ARG B C 1
ATOM 2180 O O . ARG B 1 145 ? -3.803 25.5 24.25 1 70.69 145 ARG B O 1
ATOM 2187 N N . ILE B 1 146 ? -5.219 24.188 23.234 1 69.06 146 ILE B N 1
ATOM 2188 C CA . ILE B 1 146 ? -6.32 25.141 23.359 1 69.06 146 ILE B CA 1
ATOM 2189 C C . ILE B 1 146 ? -6.824 25.156 24.797 1 69.06 146 ILE B C 1
ATOM 2191 O O . ILE B 1 146 ? -7.23 26.203 25.312 1 69.06 146 ILE B O 1
ATOM 2195 N N . ARG B 1 147 ? -6.691 24.094 25.438 1 70.56 147 ARG B N 1
ATOM 2196 C CA . ARG B 1 147 ? -7.176 24.031 26.812 1 70.56 147 ARG B CA 1
ATOM 2197 C C . ARG B 1 147 ? -6.125 24.547 27.781 1 70.56 147 ARG B C 1
ATOM 2199 O O . ARG B 1 147 ? -6.441 24.891 28.922 1 70.56 147 ARG B O 1
ATOM 2206 N N . ALA B 1 148 ? -5.047 24.656 27.391 1 65.69 148 ALA B N 1
ATOM 2207 C CA . ALA B 1 148 ? -4.02 25.266 28.234 1 65.69 148 ALA B CA 1
ATOM 2208 C C . ALA B 1 148 ? -3.945 26.766 28.016 1 65.69 148 ALA B C 1
ATOM 2210 O O . ALA B 1 148 ? -3.807 27.531 28.984 1 65.69 148 ALA B O 1
#

Sequence (296 aa):
MAIELHRLAIVLLSFSVALVVCGLATSHWGCGSLFVSCQNADYKDAVIAVIILLLIGVACIAIVFLLDLISLCSDELRSKSGYITARLVLLYIGSAALLIGILVFTGKVGYAWSYFAATVGCVLGIQVAILAVISSRCSTTRQRRIRAMAIELHRLAIVLLSFSVALVVCGLATSHWGCGSLFVSCQNADYKDAVIAVIILLLIGVACIAIVFLLDLISLCSDELRSKSGYITARLVLLYIGSAALLIGILVFTGKVGYAWSYFAATVGCVLGIQVAILAVISSRCSTTRQRRIRA

Nearest PDB structures (foldseek):
  8dt0-assembly2_B  TM=5.100E-01  e=1.029E+00  synthetic construct
  8dt0-assembly2_B  TM=5.097E-01  e=1.520E+00  synthetic construct

Organism: Clonorchis sinensis (NCBI:txid79923)

Foldseek 3Di:
DVVVVLVVVLVVLVVVLVVLVVVQPAQPLVQGHLVPRQCVDPCNVLSVLLNVLSVLLSVLSVVLSVLSVVCVVPVVLVPDPVNVVSSVVSNVSSVVSNVVSVVSCCVPPVVPVVVVVVVVVVVVVVVVVVVVVVVVVVVVVVVVVVVD/DVVVVLVVVLVVLVVVLVVLVVVQPAQPLVQGHLVPRQCPDPCNVLSVLLNVLSVLLSVLSVVLSVLSVVCVVPVVLVPDPVNVVSSVVSNVSSVVSNVVSVVSCCVPPVVPVVVVVVVVVVVVVVVVVVVVVVVVVVVVVVVVVVVD

Radius of gyration: 20.5 Å; Cα contacts (8 Å, |Δi|>4): 377; chains: 2; bounding box: 43×68×52 Å

Solvent-accessible surface area (backbone atoms only — not comparable to full-atom values): 14379 Å² total; per-residue (Å²): 110,70,65,58,53,50,54,48,38,51,53,40,40,53,50,13,40,52,26,32,52,48,16,69,72,39,48,26,54,61,63,30,26,68,85,57,52,35,40,72,46,102,44,33,70,58,38,51,49,27,50,52,26,39,51,51,10,46,49,32,43,44,50,45,48,51,50,53,57,53,31,72,76,30,67,68,52,64,69,34,66,69,48,55,50,52,44,50,50,34,29,48,51,12,26,47,29,26,45,50,20,52,48,50,40,28,65,73,70,52,43,23,55,16,48,49,30,31,51,54,13,32,52,36,33,44,47,41,40,53,50,49,52,55,52,52,52,52,52,51,53,51,52,52,59,73,73,101,111,70,62,58,53,50,55,48,38,51,53,40,41,54,50,13,44,50,26,32,51,50,16,68,71,38,45,26,54,62,62,30,27,67,85,57,52,36,39,72,45,103,44,31,68,58,39,52,51,26,50,53,26,37,49,52,10,46,51,32,43,44,50,44,48,51,51,53,58,53,32,73,77,30,68,67,52,64,69,34,68,68,48,53,51,51,45,50,51,34,31,50,51,11,26,46,2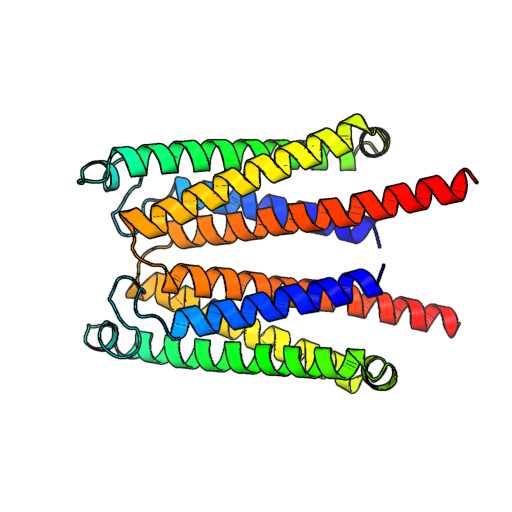9,26,45,51,19,53,51,50,40,28,66,73,70,52,44,23,54,15,48,48,30,31,50,52,12,30,54,36,33,42,47,38,40,53,50,50,53,54,53,51,52,52,49,53,53,51,52,53,59,71,73,102